Protein AF-A0A519M8T9-F1 (afdb_monomer_lite)

pLDDT: mean 86.2, std 10.42, range [44.56, 97.06]

Sequence (280 aa):
MGFVLLLLLVIFGPPLLLVILSVRFGQLSQLAGLTGPARTRRFIWLAVLASGMTGSLYLLLCVLSAEIPGAHAAAKSNFPWLHAHPLMPVVLVSLAITLLLLCTPTRRPAGLSFGVGALLVLGGLGTHWFFTDHQEDVKREAFYQLRQVDIAYRDTGAQRAARDSFERQAARCYHKDLLDKEPTFPGGDRALDAQVQALMRPSAPRPPVDTYVLVQGIIEPTGRVAFPHVVEGLGPGFDEEAVRIVRHLPLFEPGILRATAEGEQRPVAVHEQIYVSFYQ

Secondary structure (DSSP, 8-state):
-HHHHHHHHHHHHHHHHHHHHHHHHHHHT--TT--THHHHHHHHHHHHHHHHHHHHHHHHHHHHHS----TTS----S-HHHHH-THHHHHHHHHHHHHHHHHSTTTHHHHHHHHHHHHHHHHHHHHHHHHHHHHHHHHHHHHHHHHHHHHHHHHTTTTHHHHHHHHHHHTTSBPGGGEEE--B-TT-HHHHHHHHHHH--TTS---SS-EEEEEEEEE-TTS-EEEEEEEE---TTHHHHHHHHHHTPPPPBPEEEPPPTT----EE-EEEEEEEEE--

Radius of gyration: 30.94 Å; chains: 1; bounding box: 75×46×79 Å

Structure (mmCIF, N/CA/C/O backbone):
data_AF-A0A519M8T9-F1
#
_entry.id   AF-A0A519M8T9-F1
#
loop_
_atom_site.group_PDB
_atom_site.id
_atom_site.type_symbol
_atom_site.label_atom_id
_atom_site.label_alt_id
_atom_site.label_comp_id
_atom_site.label_asym_id
_atom_site.label_entity_id
_atom_site.label_seq_id
_atom_site.pdbx_PDB_ins_code
_atom_site.Cartn_x
_atom_site.Cartn_y
_atom_site.Cartn_z
_atom_site.occupancy
_atom_site.B_iso_or_equiv
_atom_site.auth_seq_id
_atom_site.auth_comp_id
_atom_site.auth_asym_id
_atom_site.auth_atom_id
_atom_site.pdbx_PDB_model_num
ATOM 1 N N . MET A 1 1 ? 11.900 25.266 24.946 1.00 66.56 1 MET A N 1
ATOM 2 C CA . MET A 1 1 ? 10.986 25.325 26.112 1.00 66.56 1 MET A CA 1
ATOM 3 C C . MET A 1 1 ? 9.639 24.659 25.820 1.00 66.56 1 MET A C 1
ATOM 5 O O . MET A 1 1 ? 9.336 23.684 26.490 1.00 66.56 1 MET A O 1
ATOM 9 N N . GLY A 1 2 ? 8.878 25.076 24.795 1.00 83.25 2 GLY A N 1
ATOM 10 C CA . GLY A 1 2 ? 7.553 24.489 24.497 1.00 83.25 2 GLY A CA 1
ATOM 11 C C . GLY A 1 2 ? 7.540 22.980 24.199 1.00 83.25 2 GLY A C 1
ATOM 12 O O . GLY A 1 2 ? 6.701 22.263 24.729 1.00 83.25 2 GLY A O 1
ATOM 13 N N . PHE A 1 3 ? 8.513 22.478 23.431 1.00 80.62 3 PHE A N 1
ATOM 14 C CA . PHE A 1 3 ? 8.604 21.051 23.084 1.00 80.62 3 PHE A CA 1
ATOM 15 C C . PHE A 1 3 ? 8.809 20.137 24.305 1.00 80.62 3 PHE A C 1
ATOM 17 O O . PHE A 1 3 ? 8.142 19.119 24.442 1.00 80.62 3 PHE A O 1
ATOM 24 N N . VAL A 1 4 ? 9.684 20.534 25.235 1.00 83.94 4 VAL A N 1
ATOM 25 C CA . VAL A 1 4 ? 9.960 19.767 26.462 1.00 83.94 4 VAL A CA 1
ATOM 26 C C . VAL A 1 4 ? 8.740 19.755 27.382 1.00 83.94 4 VAL A C 1
ATOM 28 O O . VAL A 1 4 ? 8.410 18.719 27.948 1.00 83.94 4 VAL A O 1
ATOM 31 N N . LEU A 1 5 ? 8.032 20.884 27.494 1.00 84.25 5 LEU A N 1
ATOM 32 C CA . LEU A 1 5 ? 6.801 20.970 28.279 1.00 84.25 5 LEU A CA 1
ATOM 33 C C . LEU A 1 5 ? 5.700 20.064 27.703 1.00 84.25 5 LEU A C 1
ATOM 35 O O . LEU A 1 5 ? 5.014 19.381 28.457 1.00 84.25 5 LEU A O 1
ATOM 39 N N . LEU A 1 6 ? 5.5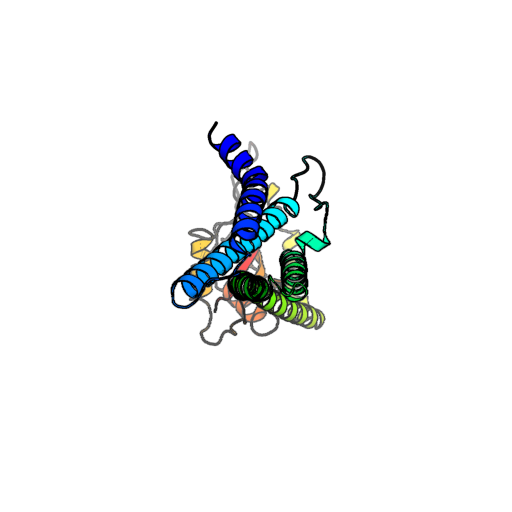60 20.027 26.375 1.00 82.81 6 LEU A N 1
ATOM 40 C CA . LEU A 1 6 ? 4.597 19.167 25.687 1.00 82.81 6 LEU A CA 1
ATOM 41 C C . LEU A 1 6 ? 4.943 17.685 25.868 1.00 82.81 6 LEU A C 1
ATOM 43 O O . LEU A 1 6 ? 4.062 16.885 26.163 1.00 82.81 6 LEU A O 1
ATOM 47 N N . LEU A 1 7 ? 6.225 17.327 25.784 1.00 82.88 7 LEU A N 1
ATOM 48 C CA . LEU A 1 7 ? 6.692 15.962 26.021 1.00 82.88 7 LEU A CA 1
ATOM 49 C C . LEU A 1 7 ? 6.444 15.518 27.473 1.00 82.88 7 LEU A C 1
ATOM 51 O O . LEU A 1 7 ? 5.927 14.429 27.709 1.00 82.88 7 LEU A O 1
ATOM 55 N N . LEU A 1 8 ? 6.725 16.387 28.450 1.00 85.06 8 LEU A N 1
ATOM 56 C CA . LEU A 1 8 ? 6.399 16.132 29.855 1.00 85.06 8 LEU A CA 1
ATOM 57 C C . LEU A 1 8 ? 4.887 15.993 30.074 1.00 85.06 8 LEU A C 1
ATOM 59 O O . LEU A 1 8 ? 4.464 15.113 30.819 1.00 85.06 8 LEU A O 1
ATOM 63 N N . LEU A 1 9 ? 4.068 16.812 29.412 1.00 86.38 9 LEU A N 1
ATOM 64 C CA . LEU A 1 9 ? 2.611 16.721 29.496 1.00 86.38 9 LEU A CA 1
ATOM 65 C C . LEU A 1 9 ? 2.087 15.397 28.920 1.00 86.38 9 LEU A C 1
ATOM 67 O O . LEU A 1 9 ? 1.196 14.795 29.508 1.00 86.38 9 LEU A O 1
ATOM 71 N N . VAL A 1 10 ? 2.646 14.921 27.808 1.00 83.94 10 VAL A N 1
ATOM 72 C CA . VAL A 1 10 ? 2.255 13.642 27.191 1.00 83.94 10 VAL A CA 1
ATOM 73 C C . VAL A 1 10 ? 2.642 12.453 28.074 1.00 83.94 10 VAL A C 1
ATOM 75 O O . VAL A 1 10 ? 1.864 11.513 28.201 1.00 83.94 10 VAL A O 1
ATOM 78 N N . ILE A 1 11 ? 3.805 12.506 28.729 1.00 84.56 11 ILE A N 1
ATOM 79 C CA . ILE A 1 11 ? 4.303 11.408 29.570 1.00 84.56 11 ILE A CA 1
ATOM 80 C C . ILE A 1 11 ? 3.621 11.394 30.947 1.00 84.56 11 ILE A C 1
ATOM 82 O O . ILE A 1 11 ? 3.154 10.352 31.404 1.00 84.56 11 ILE A O 1
ATOM 86 N N . PHE A 1 12 ? 3.546 12.544 31.621 1.00 88.94 12 PHE A N 1
ATOM 87 C CA . PHE A 1 12 ? 3.069 12.643 33.007 1.00 88.94 12 PHE A CA 1
ATOM 88 C C . PHE A 1 12 ? 1.604 13.076 33.133 1.00 88.94 12 PHE A C 1
ATOM 90 O O . PHE A 1 12 ? 1.004 12.905 34.195 1.00 88.94 12 PHE A O 1
ATOM 97 N N . GLY A 1 13 ? 0.997 13.597 32.067 1.00 89.25 13 GLY A N 1
ATOM 98 C CA . GLY A 1 13 ? -0.410 14.000 32.051 1.00 89.25 13 GLY A CA 1
ATOM 99 C C . GLY A 1 13 ? -1.376 12.830 32.255 1.00 89.25 13 GLY A C 1
ATOM 100 O O . GLY A 1 13 ? -2.160 12.882 33.205 1.00 89.25 13 GLY A O 1
ATOM 101 N N . PRO A 1 14 ? -1.320 11.756 31.443 1.00 90.69 14 PRO A N 1
ATOM 102 C CA . PRO A 1 14 ? -2.213 10.605 31.584 1.00 90.69 14 PRO A CA 1
ATOM 103 C C . PRO A 1 14 ? -2.219 9.941 32.977 1.00 90.69 14 PRO A C 1
ATOM 105 O O . PRO A 1 14 ? -3.310 9.689 33.500 1.00 90.69 14 PRO A O 1
ATOM 108 N N . PRO A 1 15 ? -1.073 9.672 33.642 1.00 88.69 15 PRO A N 1
ATOM 109 C CA . PRO A 1 15 ? -1.096 9.084 34.981 1.00 88.69 15 PRO A CA 1
ATOM 110 C C . PRO A 1 15 ? -1.648 10.058 36.032 1.00 88.69 15 PRO A C 1
ATOM 112 O O . PRO A 1 15 ? -2.420 9.647 36.899 1.00 88.69 15 PRO A O 1
ATOM 115 N N . LEU A 1 16 ? -1.331 11.354 35.941 1.00 90.75 16 LEU A N 1
ATOM 116 C CA . LEU A 1 16 ? -1.857 12.364 36.864 1.00 90.75 16 LEU A CA 1
ATOM 117 C C . LEU A 1 16 ? -3.378 12.525 36.715 1.00 90.75 16 LEU A C 1
ATOM 119 O O . LEU A 1 16 ? -4.105 12.577 37.710 1.00 90.75 16 LEU A O 1
ATOM 123 N N . LEU A 1 17 ? -3.874 12.529 35.478 1.00 89.88 17 LEU A N 1
ATOM 124 C CA . LEU A 1 17 ? -5.300 12.606 35.175 1.00 89.88 17 LEU A CA 1
ATOM 125 C C . LEU A 1 17 ? -6.050 11.359 35.669 1.00 89.88 17 LEU A C 1
ATOM 127 O O . LEU A 1 17 ? -7.112 11.498 36.275 1.00 89.88 17 LEU A O 1
ATOM 131 N N . LEU A 1 18 ? -5.475 10.159 35.525 1.00 89.62 18 LEU A N 1
ATOM 132 C CA . LEU A 1 18 ? -6.026 8.925 36.104 1.00 89.62 18 LEU A CA 1
ATOM 133 C C . LEU A 1 18 ? -6.186 9.010 37.624 1.00 89.62 18 LEU A C 1
ATOM 135 O O . LEU A 1 18 ? -7.239 8.646 38.154 1.00 89.62 18 LEU A O 1
ATOM 139 N N . VAL A 1 19 ? -5.172 9.516 38.332 1.00 90.31 19 VAL A N 1
ATOM 140 C CA . VAL A 1 19 ? -5.235 9.680 39.791 1.00 90.31 19 VAL A CA 1
ATOM 141 C C . VAL A 1 19 ? -6.351 10.656 40.164 1.00 90.31 19 VAL A C 1
ATOM 143 O O . VAL A 1 19 ? -7.210 10.315 40.977 1.00 90.31 19 VAL A O 1
ATOM 146 N N . ILE A 1 20 ? -6.417 11.825 39.520 1.00 91.44 20 ILE A N 1
ATOM 147 C CA . ILE A 1 20 ? -7.453 12.832 39.799 1.00 91.44 20 ILE A CA 1
ATOM 148 C C . ILE A 1 20 ? -8.857 12.269 39.543 1.00 91.44 20 ILE A C 1
ATOM 150 O O . ILE A 1 20 ? -9.744 12.400 40.394 1.00 91.44 20 ILE A O 1
ATOM 154 N N . LEU A 1 21 ? -9.068 11.624 38.393 1.00 90.44 21 LEU A N 1
ATOM 155 C CA . LEU A 1 21 ? -10.366 11.059 38.034 1.00 90.44 21 LEU A CA 1
ATOM 156 C C . LEU A 1 21 ? -10.767 9.908 38.960 1.00 90.44 21 LEU A C 1
ATOM 158 O O . LEU A 1 21 ? -11.926 9.851 39.367 1.00 90.44 21 LEU A O 1
ATOM 162 N N . SER A 1 22 ? -9.831 9.039 39.352 1.00 87.94 22 SER A N 1
ATOM 163 C CA . SER A 1 22 ? -10.117 7.918 40.257 1.00 87.94 22 SER A CA 1
ATOM 164 C C . SER A 1 22 ? -10.565 8.388 41.645 1.00 87.94 22 SER A C 1
ATOM 166 O O . SER A 1 22 ? -11.550 7.873 42.181 1.00 87.94 22 SER A O 1
ATOM 168 N N . VAL A 1 23 ? -9.926 9.427 42.197 1.00 90.44 23 VAL A N 1
ATOM 169 C CA . VAL A 1 23 ? -10.322 10.036 43.477 1.00 90.44 23 VAL A CA 1
ATOM 170 C C . VAL A 1 23 ? -11.722 10.642 43.370 1.00 90.44 23 VAL A C 1
ATOM 172 O O . VAL A 1 23 ? -12.581 10.378 44.216 1.00 90.44 23 VAL A O 1
ATOM 175 N N . ARG A 1 24 ? -11.987 11.413 42.306 1.00 90.06 24 ARG A N 1
ATOM 176 C CA . ARG A 1 24 ? -13.302 12.031 42.068 1.00 90.06 24 ARG A CA 1
ATOM 177 C C . ARG A 1 24 ? -14.401 10.990 41.871 1.00 90.06 24 ARG A C 1
ATOM 179 O O . ARG A 1 24 ? -15.478 11.123 42.453 1.00 90.06 24 ARG A O 1
ATOM 186 N N . PHE A 1 25 ? -14.126 9.938 41.107 1.00 90.38 25 PHE A N 1
ATOM 187 C CA . PHE A 1 25 ? -15.048 8.827 40.898 1.00 90.38 25 PHE A CA 1
ATOM 188 C C . PHE A 1 25 ? -15.346 8.106 42.216 1.00 90.38 25 PHE A C 1
ATOM 190 O O . PHE A 1 25 ? -16.510 7.885 42.545 1.00 90.38 25 PHE A O 1
ATOM 197 N N . GLY A 1 26 ? -14.320 7.817 43.023 1.00 86.75 26 GLY A N 1
ATOM 198 C CA . GLY A 1 26 ? -14.471 7.193 44.337 1.00 86.75 26 GLY A CA 1
ATOM 199 C C . GLY A 1 26 ? -15.382 7.994 45.270 1.00 86.75 26 GLY A C 1
ATOM 200 O O . GLY A 1 26 ? -16.326 7.430 45.829 1.00 86.75 26 GLY A O 1
ATOM 201 N N . GLN A 1 27 ? -15.167 9.309 45.368 1.00 87.69 27 GLN A N 1
ATOM 202 C CA . GLN A 1 27 ? -16.004 10.218 46.165 1.00 87.69 27 GLN A CA 1
ATOM 203 C C . GLN A 1 27 ? -17.463 10.237 45.685 1.00 87.69 27 GLN A C 1
ATOM 205 O O . GLN A 1 27 ? -18.397 10.207 46.488 1.00 87.69 27 GLN A O 1
ATOM 210 N N . LEU A 1 28 ? -17.678 10.255 44.367 1.00 84.56 28 LEU A N 1
ATOM 211 C CA . LEU A 1 28 ? -19.016 10.349 43.784 1.00 84.56 28 LEU A CA 1
ATOM 212 C C . LEU A 1 28 ? -19.753 9.005 43.708 1.00 84.56 28 LEU A C 1
ATOM 214 O O . LEU A 1 28 ? -20.984 9.019 43.634 1.00 84.56 28 LEU A O 1
ATOM 218 N N . SER A 1 29 ? -19.040 7.877 43.785 1.00 84.81 29 SER A N 1
ATOM 219 C CA . SER A 1 29 ? -19.580 6.516 43.628 1.00 84.81 29 SER A CA 1
ATOM 220 C C . SER A 1 29 ? -20.551 6.087 44.732 1.00 84.81 29 SER A C 1
ATOM 222 O O . SER A 1 29 ? -21.374 5.195 44.517 1.00 84.81 29 SER A O 1
ATOM 224 N N . GLN A 1 30 ? -20.494 6.725 45.905 1.00 82.69 30 GLN A N 1
ATOM 225 C CA . GLN A 1 30 ? -21.439 6.475 46.990 1.00 82.69 30 GLN A CA 1
ATOM 226 C C . GLN A 1 30 ? -22.776 7.157 46.680 1.00 82.69 30 GLN A C 1
ATOM 228 O O . GLN A 1 30 ? -22.929 8.367 46.837 1.00 82.69 30 GLN A O 1
ATOM 233 N N . LEU A 1 31 ? -23.743 6.370 46.209 1.00 69.19 31 LEU A N 1
ATOM 234 C CA . LEU A 1 31 ? -25.063 6.845 45.774 1.00 69.19 31 LEU A CA 1
ATOM 235 C C . LEU A 1 31 ? -26.157 6.680 46.844 1.00 69.19 31 LEU A C 1
ATOM 237 O O . LEU A 1 31 ? -27.344 6.789 46.534 1.00 69.19 31 LEU A O 1
ATOM 241 N N . ALA A 1 32 ? -25.776 6.409 48.095 1.00 69.62 32 ALA A N 1
ATOM 242 C CA . ALA A 1 32 ? -26.719 6.232 49.193 1.00 69.62 32 ALA A CA 1
ATOM 243 C C . ALA A 1 32 ? -27.555 7.508 49.412 1.00 69.62 32 ALA A C 1
ATOM 245 O O . ALA A 1 32 ? -27.014 8.608 49.497 1.00 69.62 32 ALA A O 1
ATOM 246 N N . GLY A 1 33 ? -28.879 7.355 49.483 1.00 71.38 33 GLY A N 1
ATOM 247 C CA . GLY A 1 33 ? -29.804 8.434 49.855 1.00 71.38 33 GLY A CA 1
ATOM 248 C C . GLY A 1 33 ? -30.251 9.383 48.735 1.00 71.38 33 GLY A C 1
ATOM 249 O O . GLY A 1 33 ? -31.058 10.267 49.001 1.00 71.38 33 GLY A O 1
ATOM 250 N N . LEU A 1 34 ? -29.794 9.217 47.488 1.00 75.81 34 LEU A N 1
ATOM 251 C CA . LEU A 1 34 ? -30.242 10.056 46.366 1.00 75.81 34 LEU A CA 1
ATOM 252 C C . LEU A 1 34 ? -31.446 9.451 45.632 1.00 75.81 34 LEU A C 1
ATOM 254 O O . LEU A 1 34 ? -31.390 8.312 45.164 1.00 75.81 34 LEU A O 1
ATOM 258 N N . THR A 1 35 ? -32.502 10.241 45.440 1.00 80.38 35 THR A N 1
ATOM 259 C CA . THR A 1 35 ? -33.700 9.872 44.667 1.00 80.38 35 THR A CA 1
ATOM 260 C C . THR A 1 35 ? -33.981 10.884 43.546 1.00 80.38 35 THR A C 1
ATOM 262 O O . THR A 1 35 ? -33.463 12.002 43.536 1.00 80.38 35 THR A O 1
ATOM 265 N N . GLY A 1 36 ? -34.756 10.466 42.540 1.00 85.31 36 GLY A N 1
ATOM 266 C CA . GLY A 1 36 ? -35.213 11.339 41.454 1.00 85.31 36 GLY A CA 1
ATOM 267 C C . GLY A 1 36 ? -34.097 11.904 40.547 1.00 85.31 36 GLY A C 1
ATOM 268 O O . GLY A 1 36 ? -33.107 11.213 40.278 1.00 85.31 36 GLY A O 1
ATOM 269 N N . PRO A 1 37 ? -34.232 13.149 40.045 1.00 84.38 37 PRO A N 1
ATOM 270 C CA . PRO A 1 37 ? -33.351 13.722 39.017 1.00 84.38 37 PRO A CA 1
ATOM 271 C C . PRO A 1 37 ? -31.916 13.995 39.498 1.00 84.38 37 PRO A C 1
ATOM 273 O O . PRO A 1 37 ? -30.985 14.062 38.696 1.00 84.38 37 PRO A O 1
ATOM 276 N N . ALA A 1 38 ? -31.695 14.123 40.809 1.00 83.31 38 ALA A N 1
ATOM 277 C CA . ALA A 1 38 ? -30.350 14.264 41.368 1.00 83.31 38 ALA A CA 1
ATOM 278 C C . ALA A 1 38 ? -29.523 12.980 41.185 1.00 83.31 38 ALA A C 1
ATOM 280 O O . ALA A 1 38 ? -28.318 13.033 40.929 1.00 83.31 38 ALA A O 1
ATOM 281 N N . ARG A 1 39 ? -30.183 11.817 41.257 1.00 83.62 39 ARG A N 1
ATOM 282 C CA . ARG A 1 39 ? -29.546 10.512 41.066 1.00 83.62 39 ARG A CA 1
ATOM 283 C C . ARG A 1 39 ? -29.108 10.321 39.613 1.00 83.62 39 ARG A C 1
ATOM 285 O O . ARG A 1 39 ? -27.974 9.914 39.379 1.00 83.62 39 ARG A O 1
ATOM 292 N N . THR A 1 40 ? -29.958 10.662 38.642 1.00 83.69 40 THR A N 1
ATOM 293 C CA . THR A 1 40 ? -29.647 10.527 37.205 1.00 83.69 40 THR A CA 1
ATOM 294 C C . THR A 1 40 ? -28.517 11.452 36.762 1.00 83.69 40 THR A C 1
ATOM 296 O O . THR A 1 40 ? -27.601 11.002 36.080 1.00 83.69 40 THR A O 1
ATOM 299 N N . ARG A 1 41 ? -28.495 12.710 37.224 1.00 87.25 41 ARG A N 1
ATOM 300 C CA . ARG A 1 41 ? -27.357 13.617 36.977 1.00 87.25 41 ARG A CA 1
ATOM 301 C C . ARG A 1 41 ? -26.045 13.030 37.491 1.00 87.25 41 ARG A C 1
ATOM 303 O O . ARG A 1 41 ? -25.028 13.109 36.810 1.00 87.25 41 ARG A O 1
ATOM 310 N N . ARG A 1 42 ? -26.065 12.406 38.672 1.00 86.69 42 ARG A N 1
ATOM 311 C CA . ARG A 1 42 ? -24.870 11.787 39.258 1.00 86.69 42 ARG A CA 1
ATOM 312 C C . ARG A 1 42 ? -24.421 10.539 38.495 1.00 86.69 42 ARG A C 1
ATOM 314 O O . ARG A 1 42 ? -23.223 10.347 38.335 1.00 86.69 42 ARG A O 1
ATOM 321 N N . PHE A 1 43 ? -25.353 9.746 37.967 1.00 87.12 43 PHE A N 1
ATOM 322 C CA . PHE A 1 43 ? -25.048 8.636 37.055 1.00 87.12 43 PHE A CA 1
ATOM 323 C C . PHE A 1 43 ? -24.332 9.102 35.785 1.00 87.12 43 PHE A C 1
ATOM 325 O O . PHE A 1 43 ? -23.300 8.542 35.425 1.00 87.12 43 PHE A O 1
ATOM 332 N N . ILE A 1 44 ? -24.845 10.156 35.146 1.00 87.56 44 ILE A N 1
ATOM 333 C CA . ILE A 1 44 ? -24.237 10.732 33.939 1.00 87.56 44 ILE A CA 1
ATOM 334 C C . ILE A 1 44 ? -22.808 11.197 34.243 1.00 87.56 44 ILE A C 1
ATOM 336 O O . ILE A 1 44 ? -21.878 10.846 33.523 1.00 87.56 44 ILE A O 1
ATOM 340 N N . TRP A 1 45 ? -22.606 11.903 35.358 1.00 90.44 45 TRP A N 1
ATOM 341 C CA . TRP A 1 45 ? -21.271 12.326 35.782 1.00 90.44 45 TRP A CA 1
ATOM 342 C C . TRP A 1 45 ? -20.318 11.158 36.050 1.00 90.44 45 TRP A C 1
ATOM 344 O O . TRP A 1 45 ? -19.153 11.229 35.665 1.00 90.44 45 TRP A O 1
ATOM 354 N N . LEU A 1 46 ? -20.791 10.070 36.666 1.00 90.12 46 LEU A N 1
ATOM 355 C CA . LEU A 1 46 ? -19.970 8.873 36.874 1.00 90.12 46 LEU A CA 1
ATOM 356 C C . LEU A 1 46 ? -19.579 8.209 35.550 1.00 90.12 46 LEU A C 1
ATOM 358 O O . LEU A 1 46 ? -18.435 7.783 35.419 1.00 90.12 46 LEU A O 1
ATOM 362 N N . ALA A 1 47 ? -20.481 8.160 34.567 1.00 90.50 47 ALA A N 1
ATOM 363 C CA . ALA A 1 47 ? -20.171 7.635 33.237 1.00 90.50 47 ALA A CA 1
ATOM 364 C C . ALA A 1 47 ? -19.135 8.504 32.500 1.00 90.50 47 ALA A C 1
ATOM 366 O O . ALA A 1 47 ? -18.208 7.970 31.892 1.00 90.50 47 ALA A O 1
ATOM 367 N N . VAL A 1 48 ? -19.229 9.836 32.607 1.00 91.50 48 VAL A N 1
ATOM 368 C CA . VAL A 1 48 ? -18.236 10.770 32.040 1.00 91.50 48 VAL A CA 1
ATOM 369 C C . VAL A 1 48 ? -16.866 10.584 32.695 1.00 91.50 48 VAL A C 1
ATOM 371 O O . VAL A 1 48 ? -15.861 10.470 31.996 1.00 91.50 48 VAL A O 1
ATOM 374 N N . LEU A 1 49 ? -16.813 10.495 34.028 1.00 91.56 49 LEU A N 1
ATOM 375 C CA . LEU A 1 49 ? -15.563 10.255 34.755 1.00 91.56 49 LEU A CA 1
ATOM 376 C C . LEU A 1 49 ? -14.944 8.903 34.384 1.00 91.56 49 LEU A C 1
ATOM 378 O O . LEU A 1 49 ? -13.744 8.838 34.133 1.00 91.56 49 LEU A O 1
ATOM 382 N N . ALA A 1 50 ? -15.756 7.846 34.300 1.00 91.12 50 ALA A N 1
ATOM 383 C CA . ALA A 1 50 ? -15.300 6.525 33.880 1.00 91.12 50 ALA A CA 1
ATOM 384 C C . ALA A 1 50 ? -14.760 6.531 32.443 1.00 91.12 50 ALA A C 1
ATOM 386 O O . ALA A 1 50 ? -13.692 5.980 32.200 1.00 91.12 50 ALA A O 1
ATOM 387 N N . SER A 1 51 ? -15.430 7.230 31.521 1.00 90.00 51 SER A N 1
ATOM 388 C CA . SER A 1 51 ? -14.942 7.424 30.147 1.00 90.00 51 SER A CA 1
ATOM 389 C C . SER A 1 51 ? -13.571 8.113 30.145 1.00 90.00 51 SER A C 1
ATOM 391 O O . SER A 1 51 ? -12.634 7.649 29.499 1.00 90.00 51 SER A O 1
ATOM 393 N N . GLY A 1 52 ? -13.409 9.181 30.935 1.00 91.06 52 GLY A N 1
ATOM 394 C CA . GLY A 1 52 ? -12.121 9.859 31.096 1.00 91.06 52 GLY A CA 1
ATOM 395 C C . GLY A 1 52 ? -11.028 8.941 31.653 1.00 91.06 52 GLY A C 1
ATOM 396 O O . GLY A 1 52 ? -9.894 8.984 31.183 1.00 91.06 52 GLY A O 1
ATOM 397 N N . MET A 1 53 ? -11.364 8.066 32.608 1.00 92.31 53 MET A N 1
ATOM 398 C CA . MET A 1 53 ? -10.425 7.078 33.150 1.00 92.31 53 MET A CA 1
ATOM 399 C C . MET A 1 53 ? -10.012 6.052 32.089 1.00 92.31 53 MET A C 1
ATOM 401 O O . MET A 1 53 ? -8.819 5.826 31.903 1.00 92.31 53 MET A O 1
ATOM 405 N N . THR A 1 54 ? -10.966 5.465 31.362 1.00 91.31 54 THR A N 1
ATOM 406 C CA . THR A 1 54 ? -10.684 4.491 30.296 1.00 91.31 54 THR A CA 1
ATOM 407 C C . THR A 1 54 ? -9.841 5.110 29.179 1.00 91.31 54 THR A C 1
ATOM 409 O O . THR A 1 54 ? -8.864 4.502 28.744 1.00 91.31 54 THR A O 1
ATOM 412 N N . GLY A 1 55 ? -10.149 6.343 28.762 1.00 89.88 55 GLY A N 1
ATOM 413 C CA . GLY A 1 55 ? -9.369 7.068 27.754 1.00 89.88 55 GLY A CA 1
ATOM 414 C C . GLY A 1 55 ? -7.952 7.408 28.222 1.00 89.88 55 GLY A C 1
ATOM 415 O O . GLY A 1 55 ? -6.990 7.207 27.486 1.00 89.88 55 GLY A O 1
ATOM 416 N N . SER A 1 56 ? -7.795 7.857 29.469 1.00 90.25 56 SER A N 1
ATOM 417 C CA . SER A 1 56 ? -6.477 8.172 30.034 1.00 90.25 56 SER A CA 1
ATOM 418 C C . SER A 1 56 ? -5.609 6.925 30.230 1.00 90.25 56 SER A C 1
ATOM 420 O O . SER A 1 56 ? -4.397 6.984 30.031 1.00 90.25 56 SER A O 1
ATOM 422 N N . LEU A 1 57 ? -6.217 5.783 30.573 1.00 91.19 57 LEU A N 1
ATOM 423 C CA . LEU A 1 57 ? -5.532 4.490 30.625 1.00 91.19 57 LEU A CA 1
ATOM 424 C C . LEU A 1 57 ? -5.057 4.051 29.237 1.00 91.19 57 LEU A C 1
ATOM 426 O O . LEU A 1 57 ? -3.917 3.617 29.102 1.00 91.19 57 LEU A O 1
ATOM 430 N N . TYR A 1 58 ? -5.899 4.196 28.212 1.00 88.62 58 TYR A N 1
ATOM 431 C CA . TYR A 1 58 ? -5.513 3.909 26.831 1.00 88.62 58 TYR A CA 1
ATOM 432 C C . TYR A 1 58 ? -4.324 4.771 26.386 1.00 88.62 58 TYR A C 1
ATOM 434 O O . TYR A 1 58 ? -3.326 4.232 25.920 1.00 88.62 58 TYR A O 1
ATOM 442 N N . LEU A 1 59 ? -4.377 6.089 26.615 1.00 86.94 59 LEU A N 1
ATOM 443 C CA . LEU A 1 59 ? -3.275 6.996 26.270 1.00 86.94 59 LEU A CA 1
ATOM 444 C C . LEU A 1 59 ? -1.977 6.646 27.002 1.00 86.94 59 LEU A C 1
ATOM 446 O O . LEU A 1 59 ? -0.916 6.632 26.385 1.00 86.94 59 LEU A O 1
ATOM 450 N N . LEU A 1 60 ? -2.055 6.324 28.297 1.00 87.50 60 LEU A N 1
ATOM 451 C CA . LEU A 1 60 ? -0.895 5.870 29.061 1.00 87.50 60 LEU A CA 1
ATOM 452 C C . LEU A 1 60 ? -0.275 4.614 28.434 1.00 87.50 60 LEU A C 1
ATOM 454 O O . LEU A 1 60 ? 0.942 4.537 28.293 1.00 87.50 60 LEU A O 1
ATOM 458 N N . LEU A 1 61 ? -1.099 3.643 28.039 1.00 85.81 61 LEU A N 1
ATOM 459 C CA . LEU A 1 61 ? -0.615 2.410 27.424 1.00 85.81 61 LEU A CA 1
ATOM 460 C C . LEU A 1 61 ? -0.021 2.645 26.035 1.00 85.81 61 LEU A C 1
ATOM 462 O O . LEU A 1 61 ? 0.996 2.032 25.736 1.00 85.81 61 LEU A O 1
ATOM 466 N N . CYS A 1 62 ? -0.565 3.569 25.238 1.00 82.12 62 CYS A N 1
ATOM 467 C CA . CYS A 1 62 ? 0.049 3.985 23.974 1.00 82.12 62 CYS A CA 1
ATOM 468 C C . CYS A 1 62 ? 1.434 4.618 24.182 1.00 82.12 62 CYS A C 1
ATOM 470 O O . CYS A 1 62 ? 2.366 4.334 23.433 1.00 82.12 62 CYS A O 1
ATOM 472 N N . VAL A 1 63 ? 1.591 5.458 25.212 1.00 84.12 63 VAL A N 1
ATOM 473 C CA . VAL A 1 63 ? 2.893 6.055 25.559 1.00 84.12 63 VAL A CA 1
ATOM 474 C C . VAL A 1 63 ? 3.881 4.981 26.020 1.00 84.12 63 VAL A C 1
ATOM 476 O O . VAL A 1 63 ? 5.052 5.035 25.660 1.00 84.12 63 VAL A O 1
ATOM 479 N N . LEU A 1 64 ? 3.420 3.985 26.781 1.00 81.19 64 LEU A N 1
ATOM 480 C CA . LEU A 1 64 ? 4.253 2.867 27.234 1.00 81.19 64 LEU A CA 1
ATOM 481 C C . LEU A 1 64 ? 4.591 1.869 26.119 1.00 81.19 64 LEU A C 1
ATOM 483 O O . LEU A 1 64 ? 5.637 1.224 26.184 1.00 81.19 64 LEU A O 1
ATOM 487 N N . SER A 1 65 ? 3.717 1.712 25.123 1.00 77.75 65 SER A N 1
ATOM 488 C CA . SER A 1 65 ? 3.950 0.827 23.981 1.00 77.75 65 SER A CA 1
ATOM 489 C C . SER A 1 65 ? 4.857 1.448 22.927 1.00 77.75 65 SER A C 1
ATOM 491 O O . SER A 1 65 ? 5.410 0.700 22.121 1.00 77.75 65 SER A O 1
ATOM 493 N N . ALA A 1 66 ? 4.993 2.779 22.922 1.00 72.69 66 ALA A N 1
ATOM 494 C CA . ALA A 1 66 ? 5.784 3.512 21.945 1.00 72.69 66 ALA A CA 1
ATOM 495 C C . ALA A 1 66 ? 7.233 3.008 21.896 1.00 72.69 66 ALA A C 1
ATOM 497 O O . ALA A 1 66 ? 7.873 2.749 22.919 1.00 72.69 66 ALA A O 1
ATOM 498 N N . GLU A 1 67 ? 7.749 2.870 20.679 1.00 68.94 67 GLU A N 1
ATOM 499 C CA . GLU A 1 67 ? 9.131 2.480 20.446 1.00 68.94 67 GLU A CA 1
ATOM 500 C C . GLU A 1 67 ? 10.082 3.569 20.956 1.00 68.94 67 GLU A C 1
ATOM 502 O O . GLU A 1 67 ? 9.940 4.747 20.625 1.00 68.94 67 GLU A O 1
ATOM 507 N N . ILE A 1 68 ? 11.070 3.183 21.767 1.00 60.09 68 ILE A N 1
ATOM 508 C CA . ILE A 1 68 ? 12.152 4.086 22.163 1.00 60.09 68 ILE A CA 1
ATOM 509 C C . ILE A 1 68 ? 13.165 4.078 21.010 1.00 60.09 68 ILE A C 1
ATOM 511 O O . ILE A 1 68 ? 13.762 3.025 20.762 1.00 60.09 68 ILE A O 1
ATOM 515 N N . PRO A 1 69 ? 13.381 5.198 20.295 1.00 52.31 69 PRO A N 1
ATOM 516 C CA . PRO A 1 69 ? 14.348 5.240 19.207 1.00 52.31 69 PRO A CA 1
ATOM 517 C C . PRO A 1 69 ? 15.757 5.012 19.766 1.00 52.31 69 PRO A C 1
ATOM 519 O O . PRO A 1 69 ? 16.331 5.867 20.442 1.00 52.31 69 PRO A O 1
ATOM 522 N N . GLY A 1 70 ? 16.310 3.825 19.518 1.00 51.75 70 GLY A N 1
ATOM 523 C CA . GLY A 1 70 ? 17.687 3.489 19.854 1.00 51.75 70 GLY A CA 1
ATOM 524 C C . GLY A 1 70 ? 18.627 3.981 18.760 1.00 51.75 70 GLY A C 1
ATOM 525 O O . GLY A 1 70 ? 18.469 3.617 17.602 1.00 51.75 70 GLY A O 1
ATOM 526 N N . ALA A 1 71 ? 19.646 4.764 19.115 1.00 47.47 71 ALA A N 1
ATOM 527 C CA . ALA A 1 71 ? 20.610 5.301 18.148 1.00 47.47 71 ALA A CA 1
ATOM 528 C C . ALA A 1 71 ? 21.471 4.229 17.431 1.00 47.47 71 ALA A C 1
ATOM 530 O O . ALA A 1 71 ? 22.157 4.557 16.471 1.00 47.47 71 ALA A O 1
ATOM 531 N N . HIS A 1 72 ? 21.459 2.966 17.885 1.00 44.56 72 HIS A N 1
ATOM 532 C CA . HIS A 1 72 ? 22.363 1.912 17.393 1.00 44.56 72 HIS A CA 1
ATOM 533 C C . HIS A 1 72 ? 21.709 0.522 17.214 1.00 44.56 72 HIS A C 1
ATOM 535 O O . HIS A 1 72 ? 22.420 -0.463 17.033 1.00 44.56 72 HIS A O 1
ATOM 541 N N . ALA A 1 73 ? 20.377 0.398 17.268 1.00 47.62 73 ALA A N 1
ATOM 542 C CA . ALA A 1 73 ? 19.684 -0.872 17.017 1.00 47.62 73 ALA A CA 1
ATOM 543 C C . ALA A 1 73 ? 18.236 -0.636 16.568 1.00 47.62 73 ALA A C 1
ATOM 545 O O . ALA A 1 73 ? 17.630 0.361 16.957 1.00 47.62 73 ALA A O 1
ATOM 546 N N . ALA A 1 74 ? 17.680 -1.574 15.789 1.00 48.78 74 ALA A N 1
ATOM 547 C CA . ALA A 1 74 ? 16.258 -1.589 15.449 1.00 48.78 74 ALA A CA 1
ATOM 548 C C . ALA A 1 74 ? 15.426 -1.473 16.735 1.00 48.78 74 ALA A C 1
ATOM 550 O O . ALA A 1 74 ? 15.619 -2.260 17.670 1.00 48.78 74 ALA A O 1
ATOM 551 N N . ALA A 1 75 ? 14.557 -0.464 16.794 1.00 53.78 75 ALA A N 1
ATOM 552 C CA . ALA A 1 75 ? 13.753 -0.191 17.970 1.00 53.78 75 ALA A CA 1
ATOM 553 C C . ALA A 1 75 ? 12.898 -1.426 18.294 1.00 53.78 75 ALA A C 1
ATOM 555 O O . ALA A 1 75 ? 12.194 -1.962 17.444 1.00 53.78 75 ALA A O 1
ATOM 556 N N . LYS A 1 76 ? 13.021 -1.936 19.520 1.00 56.00 76 LYS A N 1
ATOM 557 C CA . LYS A 1 76 ? 12.188 -3.023 20.037 1.00 56.00 76 LYS A CA 1
ATOM 558 C C . LYS A 1 76 ? 11.387 -2.464 21.197 1.00 56.00 76 LYS A C 1
ATOM 560 O O . LYS A 1 76 ? 11.968 -1.940 22.146 1.00 56.00 76 LYS A O 1
ATOM 565 N N . SER A 1 77 ? 10.063 -2.574 21.126 1.00 60.06 77 SER A N 1
ATOM 566 C CA . SER A 1 77 ? 9.206 -2.270 22.271 1.00 60.06 77 SER A CA 1
ATOM 567 C C . SER A 1 77 ? 9.570 -3.186 23.444 1.00 60.06 77 SER A C 1
ATOM 569 O O . SER A 1 77 ? 9.730 -4.396 23.270 1.00 60.06 77 SER A O 1
ATOM 571 N N . ASN A 1 78 ? 9.655 -2.623 24.652 1.00 68.38 78 ASN A N 1
ATOM 572 C CA . ASN A 1 78 ? 9.852 -3.399 25.882 1.00 68.38 78 ASN A CA 1
ATOM 573 C C . ASN A 1 78 ? 8.675 -4.354 26.161 1.00 68.38 78 ASN A C 1
ATOM 575 O O . ASN A 1 78 ? 8.823 -5.312 26.917 1.00 68.38 78 ASN A O 1
ATOM 579 N N . PHE A 1 79 ? 7.518 -4.118 25.530 1.00 71.00 79 PHE A N 1
ATOM 580 C CA . PHE A 1 79 ? 6.316 -4.937 25.659 1.00 71.00 79 PHE A CA 1
ATOM 581 C C . PHE A 1 79 ? 5.711 -5.233 24.274 1.00 71.00 79 PHE A C 1
ATOM 583 O O . PHE A 1 79 ? 4.730 -4.599 23.879 1.00 71.00 79 PHE A O 1
ATOM 590 N N . PRO A 1 80 ? 6.244 -6.225 23.534 1.00 68.19 80 PRO A N 1
ATOM 591 C CA . PRO A 1 80 ? 5.794 -6.540 22.172 1.00 68.19 80 PRO A CA 1
ATOM 592 C C . PRO A 1 80 ? 4.293 -6.853 22.076 1.00 68.19 80 PRO A C 1
ATOM 594 O O . PRO A 1 80 ? 3.620 -6.452 21.132 1.00 68.19 80 PRO A O 1
ATOM 597 N N . TRP A 1 81 ? 3.747 -7.519 23.097 1.00 69.81 81 TRP A N 1
ATOM 598 C CA . TRP A 1 81 ? 2.324 -7.850 23.188 1.00 69.81 81 TRP A CA 1
ATOM 599 C C . TRP A 1 81 ? 1.432 -6.615 23.404 1.00 69.81 81 TRP A C 1
ATOM 601 O O . TRP A 1 81 ? 0.292 -6.596 22.944 1.00 69.81 81 TRP A O 1
ATOM 611 N N . LEU A 1 82 ? 1.944 -5.577 24.079 1.00 72.81 82 LEU A N 1
ATOM 612 C CA . LEU A 1 82 ? 1.217 -4.332 24.333 1.00 72.81 82 LEU A CA 1
ATOM 613 C C . LEU A 1 82 ? 1.183 -3.449 23.083 1.00 72.81 82 LEU A C 1
ATOM 615 O O . LEU A 1 82 ? 0.177 -2.796 22.824 1.00 72.81 82 LEU A O 1
ATOM 619 N N . HIS A 1 83 ? 2.261 -3.471 22.296 1.00 68.44 83 HIS A N 1
ATOM 620 C CA . HIS A 1 83 ? 2.313 -2.812 20.994 1.00 68.44 83 HIS A CA 1
ATOM 621 C C . HIS A 1 83 ? 1.355 -3.464 19.989 1.00 68.44 83 HIS A C 1
ATOM 623 O O . HIS A 1 83 ? 0.694 -2.762 19.232 1.00 68.44 83 HIS A O 1
ATOM 629 N N . ALA A 1 84 ? 1.260 -4.797 19.984 1.00 71.06 84 ALA A N 1
ATOM 630 C CA . ALA A 1 84 ? 0.365 -5.508 19.074 1.00 71.06 84 ALA A CA 1
ATOM 631 C C . ALA A 1 84 ? -1.118 -5.218 19.367 1.00 71.06 84 ALA A C 1
ATOM 633 O O . ALA A 1 84 ? -1.907 -5.033 18.445 1.00 71.06 84 ALA A O 1
ATOM 634 N N . HIS A 1 85 ? -1.505 -5.163 20.647 1.00 72.88 85 HIS A N 1
ATOM 635 C CA . HIS A 1 85 ? -2.909 -5.022 21.040 1.00 72.88 85 HIS A CA 1
ATOM 636 C C . HIS A 1 85 ? -3.091 -4.068 22.236 1.00 72.88 85 HIS A C 1
ATOM 638 O O . HIS A 1 85 ? -3.429 -4.517 23.336 1.00 72.88 85 HIS A O 1
ATOM 644 N N . PRO A 1 86 ? -2.944 -2.741 22.052 1.00 76.25 86 PRO A N 1
ATOM 645 C CA . PRO A 1 86 ? -3.024 -1.771 23.150 1.00 76.25 86 PRO A CA 1
ATOM 646 C C . PRO A 1 86 ? -4.417 -1.701 23.800 1.00 76.25 86 PRO A C 1
ATOM 648 O O . PRO A 1 86 ? -4.545 -1.344 24.971 1.00 76.25 86 PRO A O 1
ATOM 651 N N . LEU A 1 87 ? -5.473 -2.088 23.073 1.00 82.44 87 LEU A N 1
ATOM 652 C CA . LEU A 1 87 ? -6.849 -2.105 23.578 1.00 82.44 87 LEU A CA 1
ATOM 653 C C . LEU A 1 87 ? -7.131 -3.266 24.543 1.00 82.44 87 LEU A C 1
ATOM 655 O O . LEU A 1 87 ? -7.905 -3.094 25.483 1.00 82.44 87 LEU A O 1
ATOM 659 N N . MET A 1 88 ? -6.497 -4.428 24.364 1.00 83.56 88 MET A N 1
ATOM 660 C CA . MET A 1 88 ? -6.756 -5.623 25.181 1.00 83.56 88 MET A CA 1
ATOM 661 C C . MET A 1 88 ? -6.597 -5.386 26.696 1.00 83.56 88 MET A C 1
ATOM 663 O O . MET A 1 88 ? -7.535 -5.674 27.444 1.00 83.56 88 MET A O 1
ATOM 667 N N . PRO A 1 89 ? -5.483 -4.820 27.196 1.00 85.62 89 PRO A N 1
ATOM 668 C CA . PRO A 1 89 ? -5.348 -4.528 28.623 1.00 85.62 89 PRO A CA 1
ATOM 669 C C . PRO A 1 89 ? -6.341 -3.469 29.116 1.00 85.62 89 PRO A C 1
ATOM 671 O O . PRO A 1 89 ? -6.825 -3.582 30.240 1.00 85.62 89 PRO A O 1
ATOM 674 N N . VAL A 1 90 ? -6.712 -2.482 28.289 1.00 88.56 90 VAL A N 1
ATOM 675 C CA . VAL A 1 90 ? -7.742 -1.487 28.648 1.00 88.56 90 VAL A CA 1
ATOM 676 C C . VAL A 1 90 ? -9.095 -2.161 28.861 1.00 88.56 90 VAL A C 1
ATOM 678 O O . VAL A 1 90 ? -9.780 -1.862 29.843 1.00 88.56 90 VAL A O 1
ATOM 681 N N . VAL A 1 91 ? -9.464 -3.091 27.974 1.00 88.62 91 VAL A N 1
ATOM 682 C CA . VAL A 1 91 ? -10.691 -3.892 28.078 1.00 88.62 91 VAL A CA 1
ATOM 683 C C . VAL A 1 91 ? -10.675 -4.719 29.362 1.00 88.62 91 VAL A C 1
ATOM 685 O O . VAL A 1 91 ? -11.622 -4.644 30.143 1.00 88.62 91 VAL A O 1
ATOM 688 N N . LEU A 1 92 ? -9.590 -5.455 29.625 1.00 91.19 92 LEU A N 1
ATOM 689 C CA . LEU A 1 92 ? -9.474 -6.325 30.800 1.00 91.19 92 LEU A CA 1
ATOM 690 C C . LEU A 1 92 ? -9.524 -5.542 32.118 1.00 91.19 92 LEU A C 1
ATOM 692 O O . LEU A 1 92 ? -10.270 -5.914 33.025 1.00 91.19 92 LEU A O 1
ATOM 696 N N . VAL A 1 93 ? -8.783 -4.435 32.220 1.00 92.00 93 VAL A N 1
ATOM 697 C CA . VAL A 1 93 ? -8.779 -3.576 33.416 1.00 92.00 93 VAL A CA 1
ATOM 698 C C . VAL A 1 93 ? -10.153 -2.940 33.628 1.00 92.00 93 VAL A C 1
ATOM 700 O O . VAL A 1 93 ? -10.673 -2.949 34.745 1.00 92.00 93 VAL A O 1
ATOM 703 N N . SER A 1 94 ? -10.785 -2.437 32.564 1.00 91.69 94 SER A N 1
ATOM 704 C CA . SER A 1 94 ? -12.113 -1.821 32.662 1.00 91.69 94 SER A CA 1
ATOM 705 C C . SER A 1 94 ? -13.196 -2.836 33.045 1.00 91.69 94 SER A C 1
ATOM 707 O O . SER A 1 94 ? -14.078 -2.531 3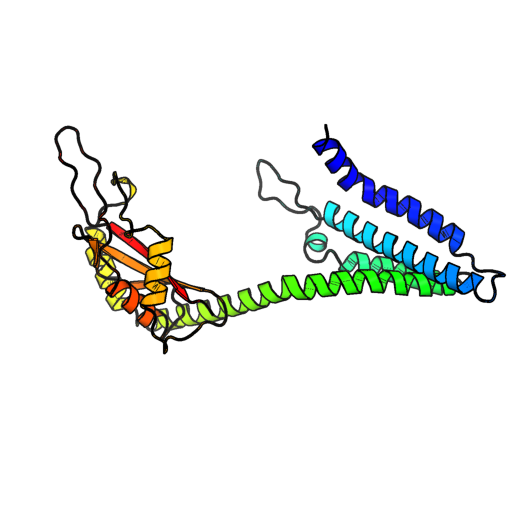3.854 1.00 91.69 94 SER A O 1
ATOM 709 N N . LEU A 1 95 ? -13.108 -4.064 32.526 1.00 93.06 95 LEU A N 1
ATOM 710 C CA . LEU A 1 95 ? -13.994 -5.165 32.897 1.00 93.06 95 LEU A CA 1
ATOM 711 C C . LEU A 1 95 ? -13.802 -5.556 34.368 1.00 93.06 95 LEU A C 1
ATOM 713 O O . LEU A 1 95 ? -14.784 -5.677 35.100 1.00 93.06 95 LEU A O 1
ATOM 717 N N . ALA A 1 96 ? -12.555 -5.686 34.828 1.00 93.56 96 ALA A N 1
ATOM 718 C CA . ALA A 1 96 ? -12.242 -6.018 36.216 1.00 93.56 96 ALA A CA 1
ATOM 719 C C . ALA A 1 96 ? -12.784 -4.966 37.199 1.00 93.56 96 ALA A C 1
ATOM 721 O O . ALA A 1 96 ? -13.406 -5.323 38.201 1.00 93.56 96 ALA A O 1
ATOM 722 N N . ILE A 1 97 ? -12.621 -3.671 36.894 1.00 91.19 97 ILE A N 1
ATOM 723 C CA . ILE A 1 97 ? -13.163 -2.574 37.714 1.00 91.19 97 ILE A CA 1
ATOM 724 C C . ILE A 1 97 ? -14.696 -2.620 37.732 1.00 91.19 97 ILE A C 1
ATOM 726 O O . ILE A 1 97 ? -15.302 -2.521 38.801 1.00 91.19 97 ILE A O 1
ATOM 730 N N . THR A 1 98 ? -15.328 -2.820 36.572 1.00 91.81 98 THR A N 1
ATOM 731 C CA . THR A 1 98 ? -16.788 -2.976 36.462 1.00 91.81 98 THR A CA 1
ATOM 732 C C . THR A 1 98 ? -17.296 -4.110 37.354 1.00 91.81 98 THR A C 1
ATOM 734 O O . THR A 1 98 ? -18.207 -3.902 38.158 1.00 91.81 98 THR A O 1
ATOM 737 N N . LEU A 1 99 ? -16.685 -5.295 37.259 1.00 93.12 99 LEU A N 1
ATOM 738 C CA . LEU A 1 99 ? -17.067 -6.475 38.039 1.00 93.12 99 LEU A CA 1
ATOM 739 C C . LEU A 1 99 ? -16.858 -6.262 39.541 1.00 93.12 99 LEU A C 1
ATOM 741 O O . LEU A 1 99 ? -17.753 -6.554 40.332 1.00 93.12 99 LEU A O 1
ATOM 745 N N . LEU A 1 100 ? -15.727 -5.682 39.945 1.00 91.88 100 LEU A N 1
ATOM 746 C CA . LEU A 1 100 ? -15.438 -5.386 41.349 1.00 91.88 100 LEU A CA 1
ATOM 747 C C . LEU A 1 100 ? -16.464 -4.408 41.952 1.00 91.88 100 LEU A C 1
ATOM 749 O O . LEU A 1 100 ? -16.935 -4.600 43.076 1.00 91.88 100 LEU A O 1
ATOM 753 N N . LEU A 1 101 ? -16.874 -3.386 41.195 1.00 89.38 101 LEU A N 1
ATOM 754 C CA . LEU A 1 101 ? -17.920 -2.451 41.619 1.00 89.38 101 LEU A CA 1
ATOM 755 C C . LEU A 1 101 ? -19.311 -3.102 41.662 1.00 89.38 101 LEU A C 1
ATOM 757 O O . LEU A 1 101 ? -20.099 -2.783 42.550 1.00 89.38 101 LEU A O 1
ATOM 761 N N . LEU A 1 102 ? -19.613 -4.039 40.762 1.00 89.62 102 LEU A N 1
ATOM 762 C CA . LEU A 1 102 ? -20.867 -4.803 40.782 1.00 89.62 102 LEU A CA 1
ATOM 763 C C . LEU A 1 102 ? -20.950 -5.770 41.974 1.00 89.62 102 LEU A C 1
ATOM 765 O O . LEU A 1 102 ? -22.025 -5.942 42.561 1.00 89.62 102 LEU A O 1
ATOM 769 N N . CYS A 1 103 ? -19.820 -6.345 42.386 1.00 91.69 103 CYS A N 1
ATOM 770 C CA . CYS A 1 103 ? -19.737 -7.201 43.569 1.00 91.69 103 CYS A CA 1
ATOM 771 C C . CYS A 1 103 ? -19.936 -6.428 44.885 1.00 91.69 103 CYS A C 1
ATOM 773 O O . CYS A 1 103 ? -20.309 -7.028 45.892 1.00 91.69 103 CYS A O 1
ATOM 775 N N . THR A 1 104 ? -19.758 -5.101 44.896 1.00 86.94 104 THR A N 1
ATOM 776 C CA . THR A 1 104 ? -19.987 -4.273 46.093 1.00 86.94 104 THR A CA 1
ATOM 777 C C . THR A 1 104 ? -21.423 -3.720 46.113 1.00 86.94 104 THR A C 1
ATOM 779 O O . THR A 1 104 ? -21.773 -2.859 45.303 1.00 86.94 104 THR A O 1
ATOM 782 N N . PRO A 1 105 ? -22.302 -4.165 47.038 1.00 83.50 105 PRO A N 1
ATOM 783 C CA . PRO A 1 105 ? -23.740 -3.868 46.981 1.00 83.50 105 PRO A CA 1
ATOM 784 C C . PRO A 1 105 ? -24.053 -2.367 47.030 1.00 83.50 105 PRO A C 1
ATOM 786 O O . PRO A 1 105 ? -24.977 -1.904 46.365 1.00 83.50 105 PRO A O 1
ATOM 789 N N . THR A 1 106 ? -23.241 -1.589 47.746 1.00 83.56 106 THR A N 1
ATOM 790 C CA . THR A 1 106 ? -23.377 -0.130 47.865 1.00 83.56 106 THR A CA 1
ATOM 791 C C . THR A 1 106 ? -22.904 0.640 46.627 1.00 83.56 106 THR A C 1
ATOM 793 O O . THR A 1 106 ? -23.236 1.818 46.493 1.00 83.56 106 THR A O 1
ATOM 796 N N . ARG A 1 107 ? -22.159 0.002 45.709 1.00 84.19 107 ARG A N 1
ATOM 797 C CA . ARG A 1 107 ? -21.578 0.635 44.509 1.00 84.19 107 ARG A CA 1
ATOM 798 C C . ARG A 1 107 ? -21.990 -0.011 43.185 1.00 84.19 107 ARG A C 1
ATOM 800 O O . ARG A 1 107 ? -21.596 0.500 42.142 1.00 84.19 107 ARG A O 1
ATOM 807 N N . ARG A 1 108 ? -22.857 -1.029 43.185 1.00 87.75 108 ARG A N 1
ATOM 808 C CA . ARG A 1 108 ? -23.515 -1.578 41.977 1.00 87.75 108 ARG A CA 1
ATOM 809 C C . ARG A 1 108 ? -23.917 -0.528 40.929 1.00 87.75 108 ARG A C 1
ATOM 811 O O . ARG A 1 108 ? -23.540 -0.684 39.770 1.00 87.75 108 ARG A O 1
ATOM 818 N N . PRO A 1 109 ? -24.631 0.559 41.291 1.00 85.00 109 PRO A N 1
ATOM 819 C CA . PRO A 1 109 ? -24.975 1.601 40.324 1.00 85.00 109 PRO A CA 1
ATOM 820 C C . PRO A 1 109 ? -23.751 2.320 39.724 1.00 85.00 109 PRO A C 1
ATOM 822 O O . PRO A 1 109 ? -23.737 2.636 38.534 1.00 85.00 109 PRO A O 1
ATOM 825 N N . ALA A 1 110 ? -22.699 2.543 40.513 1.00 86.31 110 ALA A N 1
ATOM 826 C CA . ALA A 1 110 ? -21.443 3.087 40.005 1.00 86.31 110 ALA A CA 1
ATOM 827 C C . ALA A 1 110 ? -20.736 2.092 39.067 1.00 86.31 110 ALA A C 1
ATOM 829 O O . ALA A 1 110 ? -20.180 2.517 38.061 1.00 86.31 110 ALA A O 1
ATOM 830 N N . GLY A 1 111 ? -20.827 0.784 39.337 1.00 88.31 111 GLY A N 1
ATOM 831 C CA . GLY A 1 111 ? -20.328 -0.268 38.445 1.00 88.31 111 GLY A CA 1
ATOM 832 C C . GLY A 1 111 ? -20.988 -0.246 37.066 1.00 88.31 111 GLY A C 1
ATOM 833 O O . GLY A 1 111 ? -20.289 -0.243 36.059 1.00 88.31 111 GLY A O 1
ATOM 834 N N . LEU A 1 112 ? -22.319 -0.119 37.003 1.00 90.19 112 LEU A N 1
ATOM 835 C CA . LEU A 1 112 ? -23.035 0.036 35.726 1.00 90.19 112 LEU A CA 1
ATOM 836 C C . LEU A 1 112 ? -22.602 1.300 34.972 1.00 90.19 112 LEU A C 1
ATOM 838 O O . LEU A 1 112 ? -22.379 1.257 33.766 1.00 90.19 112 LEU A O 1
ATOM 842 N N . SER A 1 113 ? -22.435 2.413 35.691 1.00 90.75 113 SER A N 1
ATOM 843 C CA . SER A 1 113 ? -21.963 3.678 35.102 1.00 90.75 113 SER A CA 1
ATOM 844 C C . SER A 1 113 ? -20.563 3.537 34.517 1.00 90.75 113 SER A C 1
ATOM 846 O O . SER A 1 113 ? -20.280 4.071 33.448 1.00 90.75 113 SER A O 1
ATOM 848 N N . PHE A 1 114 ? -19.694 2.807 35.223 1.00 92.38 114 PHE A N 1
ATOM 849 C CA . PHE A 1 114 ? -18.334 2.546 34.782 1.00 92.38 114 PHE A CA 1
ATOM 850 C C . PHE A 1 114 ? -18.317 1.695 33.513 1.00 92.38 114 PHE A C 1
ATOM 852 O O . PHE A 1 114 ? -17.655 2.066 32.549 1.00 92.38 114 PHE A O 1
ATOM 859 N N . GLY A 1 115 ? -19.110 0.619 33.477 1.00 90.62 115 GLY A N 1
ATOM 860 C CA . GLY A 1 115 ? -19.270 -0.211 32.284 1.00 90.62 115 GLY A CA 1
ATOM 861 C C . GLY A 1 115 ? -19.743 0.593 31.068 1.00 90.62 115 GLY A C 1
ATOM 862 O O . GLY A 1 115 ? -19.157 0.475 29.996 1.00 90.62 115 GLY A O 1
ATOM 863 N N . VAL A 1 116 ? -20.741 1.471 31.237 1.00 93.00 116 VAL A N 1
ATOM 864 C CA . VAL A 1 116 ? -21.225 2.360 30.161 1.00 93.00 116 VAL A CA 1
ATOM 865 C C . VAL A 1 116 ? -20.132 3.324 29.690 1.00 93.00 116 VAL A C 1
ATOM 867 O O . VAL A 1 116 ? -19.933 3.476 28.486 1.00 93.00 116 VAL A O 1
ATOM 870 N N . GLY A 1 117 ? -19.401 3.954 30.616 1.00 89.44 117 GLY A N 1
ATOM 871 C CA . GLY A 1 117 ? -18.304 4.860 30.266 1.00 89.44 117 GLY A CA 1
ATOM 872 C C . GLY A 1 117 ? -17.161 4.157 29.527 1.00 89.44 117 GLY A C 1
ATOM 873 O O . GLY A 1 117 ? -16.660 4.664 28.526 1.00 89.44 117 GLY A O 1
ATOM 874 N N . ALA A 1 118 ? -16.799 2.948 29.962 1.00 90.44 118 ALA A N 1
ATOM 875 C CA . ALA A 1 118 ? -15.797 2.133 29.285 1.00 90.44 118 ALA A CA 1
ATOM 876 C C . ALA A 1 118 ? -16.251 1.727 27.873 1.00 90.44 118 ALA A C 1
ATOM 878 O O . ALA A 1 118 ? -15.469 1.837 26.932 1.00 90.44 118 ALA A O 1
ATOM 879 N N . LEU A 1 119 ? -17.514 1.318 27.703 1.00 90.94 119 LEU A N 1
ATOM 880 C CA . LEU A 1 119 ? -18.079 0.950 26.399 1.00 90.94 119 LEU A CA 1
ATOM 881 C C . LEU A 1 119 ? -18.128 2.124 25.416 1.00 90.94 119 LEU A C 1
ATOM 883 O O . LEU A 1 119 ? -17.880 1.913 24.235 1.00 90.94 119 LEU A O 1
ATOM 887 N N . LEU A 1 120 ? -18.403 3.350 25.873 1.00 90.44 120 LEU A N 1
ATOM 888 C CA . LEU A 1 120 ? -18.381 4.537 25.008 1.00 90.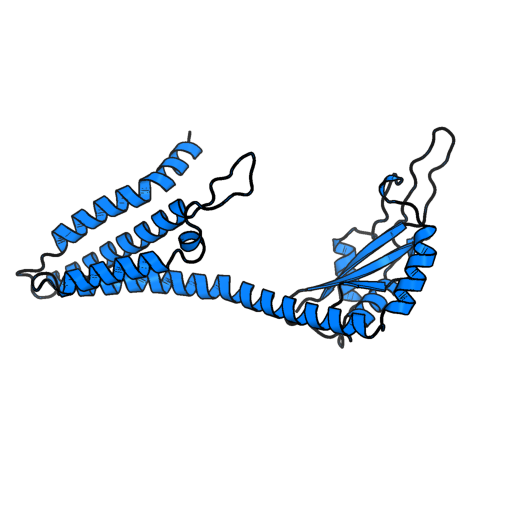44 120 LEU A CA 1
ATOM 889 C C . LEU A 1 120 ? -16.994 4.768 24.395 1.00 90.44 120 LEU A C 1
ATOM 891 O O . LEU A 1 120 ? -16.874 5.013 23.196 1.00 90.44 120 LEU A O 1
ATOM 895 N N . VAL A 1 121 ? -15.945 4.650 25.209 1.00 90.06 121 VAL A N 1
ATOM 896 C CA . VAL A 1 121 ? -14.562 4.846 24.757 1.00 90.06 121 VAL A CA 1
ATOM 897 C C . VAL A 1 121 ? -14.088 3.676 23.906 1.00 90.06 121 VAL A C 1
ATOM 899 O O . VAL A 1 121 ? -13.562 3.888 22.819 1.00 90.06 121 VAL A O 1
ATOM 902 N N . LEU A 1 122 ? -14.299 2.443 24.372 1.00 87.19 122 LEU A N 1
ATOM 903 C CA . LEU A 1 122 ? -13.901 1.237 23.646 1.00 87.19 122 LEU A CA 1
ATOM 904 C C . LEU A 1 122 ? -14.662 1.091 22.325 1.00 87.19 122 LEU A C 1
ATOM 906 O O . LEU A 1 122 ? -14.070 0.673 21.339 1.00 87.19 122 LEU A O 1
ATOM 910 N N . GLY A 1 123 ? -15.939 1.476 22.279 1.00 85.25 123 GLY A N 1
ATOM 911 C CA . GLY A 1 123 ? -16.736 1.510 21.055 1.00 85.25 123 GLY A CA 1
ATOM 912 C C . GLY A 1 123 ? -16.198 2.534 20.057 1.00 85.25 123 GLY A C 1
ATOM 913 O O . GLY A 1 123 ? -15.945 2.185 18.908 1.00 85.25 123 GLY A O 1
ATOM 914 N N . GLY A 1 124 ? -15.939 3.769 20.501 1.00 83.50 124 GLY A N 1
ATOM 915 C CA . GLY A 1 124 ? -15.353 4.804 19.643 1.00 83.50 124 GLY A CA 1
ATOM 916 C C . GLY A 1 124 ? -13.965 4.421 19.116 1.00 83.50 124 GLY A C 1
ATOM 917 O O . GLY A 1 124 ? -13.729 4.451 17.909 1.00 83.50 124 GLY A O 1
ATOM 918 N N . LEU A 1 125 ? -13.065 3.978 19.998 1.00 81.00 125 LEU A N 1
ATOM 919 C CA . LEU A 1 125 ? -11.723 3.525 19.615 1.00 81.00 125 LEU A CA 1
ATOM 920 C C . LEU A 1 125 ? -11.763 2.274 18.731 1.00 81.00 125 LEU A C 1
ATOM 922 O O . LEU A 1 125 ? -11.004 2.187 17.771 1.00 81.00 125 LEU A O 1
ATOM 926 N N . GLY A 1 126 ? -12.659 1.333 19.028 1.00 73.50 126 GLY A N 1
ATOM 927 C CA . GLY A 1 126 ? -12.856 0.114 18.251 1.00 73.50 126 GLY A CA 1
ATOM 928 C C . GLY A 1 126 ? -13.337 0.408 16.835 1.00 73.50 126 GLY A C 1
ATOM 929 O O . GLY A 1 126 ? -12.800 -0.162 15.894 1.00 73.50 126 GLY A O 1
ATOM 930 N N . THR A 1 127 ? -14.277 1.345 16.656 1.00 69.19 127 THR A N 1
ATOM 931 C CA . THR A 1 127 ? -14.695 1.770 15.309 1.00 69.19 127 THR A CA 1
ATOM 932 C C . THR A 1 127 ? -13.556 2.425 14.535 1.00 69.19 127 THR A C 1
ATOM 934 O O . THR A 1 127 ? -13.352 2.085 13.377 1.00 69.19 127 THR A O 1
ATOM 937 N N . HIS A 1 128 ? -12.766 3.298 15.168 1.00 71.19 128 HIS A N 1
ATOM 938 C CA . HIS A 1 128 ? -11.612 3.920 14.517 1.00 71.19 128 HIS A CA 1
ATOM 939 C C . HIS A 1 128 ? -10.587 2.872 14.063 1.00 71.19 128 HIS A C 1
ATOM 941 O O . HIS A 1 128 ? -10.204 2.871 12.899 1.00 71.19 128 HIS A O 1
ATOM 947 N N . TRP A 1 129 ? -10.194 1.953 14.954 1.00 64.81 129 TRP A N 1
ATOM 948 C CA . TRP A 1 129 ? -9.294 0.843 14.622 1.00 64.81 129 TRP A CA 1
ATOM 949 C C . TRP A 1 129 ? -9.851 -0.045 13.506 1.00 64.81 129 TRP A C 1
ATOM 951 O O . TRP A 1 129 ? -9.130 -0.369 12.569 1.00 64.81 129 TRP A O 1
ATOM 961 N N . PHE A 1 130 ? -11.140 -0.390 13.567 1.00 64.88 130 PHE A N 1
ATOM 962 C CA . PHE A 1 130 ? -11.801 -1.191 12.540 1.00 64.88 130 PHE A CA 1
ATOM 963 C C . PHE A 1 130 ? -11.779 -0.508 11.168 1.00 64.88 130 PHE A C 1
ATOM 965 O O . PHE A 1 130 ? -11.579 -1.182 10.167 1.00 64.88 130 PHE A O 1
ATOM 972 N N . PHE A 1 131 ? -11.945 0.813 11.091 1.00 64.38 131 PHE A N 1
ATOM 973 C CA . PHE A 1 131 ? -11.896 1.510 9.804 1.00 64.38 131 PHE A CA 1
ATOM 974 C C . PHE A 1 131 ? -10.472 1.689 9.268 1.00 64.38 131 PHE A C 1
ATOM 976 O O . PHE A 1 131 ? -10.275 1.568 8.062 1.00 64.38 131 PHE A O 1
ATOM 983 N N . THR A 1 132 ? -9.484 1.964 10.124 1.00 65.88 132 THR A N 1
ATOM 984 C CA . THR A 1 132 ? -8.118 2.254 9.657 1.00 65.88 132 THR A CA 1
ATOM 985 C C . THR A 1 132 ? -7.291 1.002 9.390 1.00 65.88 132 THR A C 1
ATOM 987 O O . THR A 1 132 ? -6.605 0.935 8.378 1.00 65.88 132 THR A O 1
ATOM 990 N N . ASP A 1 133 ? -7.344 0.012 10.280 1.00 66.56 133 ASP A N 1
ATOM 991 C CA . ASP A 1 133 ? -6.466 -1.164 10.214 1.00 66.56 133 ASP A CA 1
ATOM 992 C C . ASP A 1 133 ? -7.019 -2.216 9.241 1.00 66.56 133 ASP A C 1
ATOM 994 O O . ASP A 1 133 ? -6.290 -2.767 8.421 1.00 66.56 133 ASP A O 1
ATOM 998 N N . HIS A 1 134 ? -8.346 -2.405 9.219 1.00 68.06 134 HIS A N 1
ATOM 999 C CA . HIS A 1 134 ? -8.977 -3.364 8.310 1.00 68.06 134 HIS A CA 1
ATOM 1000 C C . HIS A 1 134 ? -8.782 -2.991 6.836 1.00 68.06 134 HIS A C 1
ATOM 1002 O O . HIS A 1 134 ? -8.634 -3.870 5.991 1.00 68.06 134 HIS A O 1
ATOM 1008 N N . GLN A 1 135 ? -8.748 -1.693 6.512 1.00 69.00 135 GLN A N 1
ATOM 1009 C CA . GLN A 1 135 ? -8.490 -1.253 5.144 1.00 69.00 135 GLN A CA 1
ATOM 1010 C C . GLN A 1 135 ? -7.063 -1.613 4.698 1.00 69.00 135 GLN A C 1
ATOM 1012 O O . GLN A 1 135 ? -6.868 -2.007 3.549 1.00 69.00 135 GLN A O 1
ATOM 1017 N N . GLU A 1 136 ? -6.078 -1.519 5.592 1.00 75.31 136 GLU A N 1
ATOM 1018 C CA . GLU A 1 136 ? -4.695 -1.899 5.296 1.00 75.31 136 GLU A CA 1
ATOM 1019 C C . GLU A 1 136 ? -4.515 -3.421 5.233 1.00 75.31 136 GLU A C 1
ATOM 1021 O O . GLU A 1 136 ? -3.822 -3.911 4.341 1.00 75.31 136 GLU A O 1
ATOM 1026 N N . ASP A 1 137 ? -5.193 -4.188 6.089 1.00 78.25 137 ASP A N 1
ATOM 1027 C CA . ASP A 1 137 ? -5.180 -5.656 6.032 1.00 78.25 137 ASP A CA 1
ATOM 1028 C C . ASP A 1 137 ? -5.803 -6.195 4.741 1.00 78.25 137 ASP A C 1
ATOM 1030 O O . ASP A 1 137 ? -5.225 -7.063 4.084 1.00 78.25 137 ASP A O 1
ATOM 1034 N N . VAL A 1 138 ? -6.949 -5.646 4.328 1.00 79.38 138 VAL A N 1
ATOM 1035 C CA . VAL A 1 138 ? -7.598 -6.017 3.061 1.00 79.38 138 VAL A CA 1
ATOM 1036 C C . VAL A 1 138 ? -6.685 -5.697 1.877 1.00 79.38 138 VAL A C 1
ATOM 1038 O O . VAL A 1 138 ? -6.563 -6.512 0.960 1.00 79.38 138 VAL A O 1
ATOM 1041 N N . LYS A 1 139 ? -5.993 -4.547 1.905 1.00 83.44 139 LYS A N 1
ATOM 1042 C CA . LYS A 1 139 ? -5.009 -4.216 0.870 1.00 83.44 139 LYS A CA 1
ATOM 1043 C C . LYS A 1 139 ? -3.846 -5.197 0.858 1.00 83.44 139 LYS A C 1
ATOM 1045 O O . LYS A 1 139 ? -3.477 -5.675 -0.211 1.00 83.44 139 LYS A O 1
ATOM 1050 N N . ARG A 1 140 ? -3.276 -5.513 2.024 1.00 83.75 140 ARG A N 1
ATOM 1051 C CA . ARG A 1 140 ? -2.171 -6.473 2.150 1.00 83.75 140 ARG A CA 1
ATOM 1052 C C . ARG A 1 140 ? -2.553 -7.829 1.591 1.00 83.75 140 ARG A C 1
ATOM 1054 O O . ARG A 1 140 ? -1.786 -8.379 0.808 1.00 83.75 140 ARG A O 1
ATOM 1061 N N . GLU A 1 141 ? -3.727 -8.338 1.946 1.00 87.00 141 GLU A N 1
ATOM 1062 C CA . GLU A 1 141 ? -4.209 -9.617 1.431 1.00 87.00 141 GLU A CA 1
ATOM 1063 C C . GLU A 1 141 ? -4.343 -9.576 -0.095 1.00 87.00 141 GLU A C 1
ATOM 1065 O O . GLU A 1 141 ? -3.810 -10.443 -0.782 1.00 87.00 141 GLU A O 1
ATOM 1070 N N . ALA A 1 142 ? -4.941 -8.519 -0.651 1.00 87.19 142 ALA A N 1
ATOM 1071 C CA . ALA A 1 142 ? -5.021 -8.340 -2.099 1.00 87.19 142 ALA A CA 1
ATOM 1072 C C . ALA A 1 142 ? -3.632 -8.311 -2.774 1.00 87.19 142 ALA A C 1
ATOM 1074 O O . ALA A 1 142 ? -3.432 -8.970 -3.796 1.00 87.19 142 ALA A O 1
ATOM 1075 N N . PHE A 1 143 ? -2.654 -7.614 -2.185 1.00 87.44 143 PHE A N 1
ATOM 1076 C CA . PHE A 1 143 ? -1.267 -7.611 -2.661 1.00 87.44 143 PHE A CA 1
ATOM 1077 C C . PHE A 1 143 ? -0.618 -8.999 -2.597 1.00 87.44 143 PHE A C 1
ATOM 1079 O O . PHE A 1 143 ? 0.071 -9.392 -3.540 1.00 87.44 143 PHE A O 1
ATOM 1086 N N . TYR A 1 144 ? -0.836 -9.761 -1.520 1.00 88.25 144 TYR A N 1
ATOM 1087 C CA . TYR A 1 144 ? -0.322 -11.128 -1.405 1.00 88.25 144 TYR A CA 1
ATOM 1088 C C . TYR A 1 144 ? -0.893 -12.037 -2.490 1.00 88.25 144 TYR A C 1
ATOM 1090 O O . TYR A 1 144 ? -0.135 -12.782 -3.113 1.00 88.25 144 TYR A O 1
ATOM 1098 N N . GLN A 1 145 ? -2.195 -11.942 -2.755 1.00 90.06 145 GLN A N 1
ATOM 1099 C CA . GLN A 1 145 ? -2.848 -12.715 -3.809 1.00 90.06 145 GLN A CA 1
ATOM 1100 C C . GLN A 1 145 ? -2.274 -12.369 -5.190 1.00 90.06 145 GLN A C 1
ATOM 1102 O O . GLN A 1 145 ? -1.863 -13.267 -5.923 1.00 90.06 145 GLN A O 1
ATOM 1107 N N . LEU A 1 146 ? -2.146 -11.079 -5.524 1.00 90.50 146 LEU A N 1
ATOM 1108 C CA . LEU A 1 146 ? -1.545 -10.638 -6.792 1.00 90.50 146 LEU A CA 1
ATOM 1109 C C . LEU A 1 146 ? -0.099 -11.132 -6.946 1.00 90.50 146 LEU A C 1
ATOM 1111 O O . LEU A 1 146 ? 0.285 -11.609 -8.012 1.00 90.50 146 LEU A O 1
ATOM 1115 N N . ARG A 1 147 ? 0.686 -11.110 -5.863 1.00 89.38 147 ARG A N 1
ATOM 1116 C CA . ARG A 1 147 ? 2.060 -11.627 -5.867 1.00 89.38 147 ARG A CA 1
ATOM 1117 C C . ARG A 1 147 ? 2.119 -13.136 -6.105 1.00 89.38 147 ARG A C 1
ATOM 1119 O O . ARG A 1 147 ? 3.012 -13.605 -6.805 1.00 89.38 147 ARG A O 1
ATOM 1126 N N . GLN A 1 148 ? 1.193 -13.907 -5.537 1.00 91.75 148 GLN A N 1
ATOM 1127 C CA . GLN A 1 148 ? 1.118 -15.347 -5.803 1.00 91.75 148 GLN A CA 1
ATOM 1128 C C . GLN A 1 148 ? 0.774 -15.632 -7.268 1.00 91.75 148 GLN A C 1
ATOM 1130 O O . GLN A 1 148 ? 1.370 -16.527 -7.867 1.00 91.75 148 GLN A O 1
ATOM 1135 N N . VAL A 1 149 ? -0.135 -14.845 -7.854 1.00 91.69 149 VAL A N 1
ATOM 1136 C CA . VAL A 1 149 ? -0.482 -14.937 -9.279 1.00 91.69 149 VAL A CA 1
ATOM 1137 C C . VAL A 1 149 ? 0.729 -14.630 -10.163 1.00 91.69 149 VAL A C 1
ATOM 1139 O O . VAL A 1 149 ? 1.009 -15.400 -11.078 1.00 91.69 149 VAL A O 1
ATOM 1142 N N . ASP A 1 150 ? 1.479 -13.565 -9.875 1.00 92.31 150 ASP A N 1
ATOM 1143 C CA . ASP A 1 150 ? 2.711 -13.216 -10.596 1.00 92.31 150 ASP A CA 1
ATOM 1144 C C . ASP A 1 150 ? 3.774 -14.323 -10.519 1.00 92.31 150 ASP A C 1
ATOM 1146 O O . ASP A 1 150 ? 4.344 -14.703 -11.542 1.00 92.31 150 ASP A O 1
ATOM 1150 N N . ILE A 1 151 ? 4.017 -14.893 -9.333 1.00 90.88 151 ILE A N 1
ATOM 1151 C CA . ILE A 1 151 ? 4.963 -16.010 -9.171 1.00 90.88 151 ILE A CA 1
ATOM 1152 C C . ILE A 1 151 ? 4.529 -17.197 -10.035 1.00 90.88 151 ILE A C 1
ATOM 1154 O O . ILE A 1 151 ? 5.313 -17.675 -10.856 1.00 90.88 151 ILE A O 1
ATOM 1158 N N . ALA A 1 152 ? 3.268 -17.619 -9.911 1.00 92.25 152 ALA A N 1
ATOM 1159 C CA . ALA A 1 152 ? 2.735 -18.732 -10.688 1.00 92.25 152 ALA A CA 1
ATOM 1160 C C . ALA A 1 152 ? 2.806 -18.463 -12.200 1.00 92.25 152 ALA A C 1
ATOM 1162 O O . ALA A 1 152 ? 3.149 -19.357 -12.974 1.00 92.25 152 ALA A O 1
ATOM 1163 N N . TYR A 1 153 ? 2.522 -17.230 -12.630 1.00 91.56 153 TYR A N 1
ATOM 1164 C CA . TYR A 1 153 ? 2.601 -16.840 -14.033 1.00 91.56 153 TYR A CA 1
ATOM 1165 C C . TYR A 1 153 ? 4.042 -16.849 -14.550 1.00 91.56 153 TYR A C 1
ATOM 1167 O O . TYR A 1 153 ? 4.309 -17.401 -15.619 1.00 91.56 153 TYR A O 1
ATOM 1175 N N . ARG A 1 154 ? 4.998 -16.324 -13.779 1.00 88.25 154 ARG A N 1
ATOM 1176 C CA . ARG A 1 154 ? 6.426 -16.348 -14.123 1.00 88.25 154 ARG A CA 1
ATOM 1177 C C . ARG A 1 154 ? 6.949 -17.780 -14.267 1.00 88.25 154 ARG A C 1
ATOM 1179 O O . ARG A 1 154 ? 7.707 -18.055 -15.203 1.00 88.25 154 ARG A O 1
ATOM 1186 N N . ASP A 1 155 ? 6.492 -18.695 -13.414 1.00 90.06 155 ASP A N 1
ATOM 1187 C CA . ASP A 1 155 ? 6.881 -20.109 -13.437 1.00 90.06 155 ASP A CA 1
ATOM 1188 C C . ASP A 1 155 ? 6.418 -20.844 -14.705 1.00 90.06 155 ASP A C 1
ATOM 1190 O O . ASP A 1 155 ? 7.088 -21.778 -15.152 1.00 90.06 155 ASP A O 1
ATOM 1194 N N . THR A 1 156 ? 5.354 -20.374 -15.371 1.00 91.75 156 THR A N 1
ATOM 1195 C CA . THR A 1 156 ? 4.950 -20.904 -16.691 1.00 91.75 156 THR A CA 1
ATOM 1196 C C . THR A 1 156 ? 5.998 -20.667 -17.783 1.00 91.75 156 THR A C 1
ATOM 1198 O O . THR A 1 156 ? 5.969 -21.311 -18.831 1.00 91.75 156 THR A O 1
ATOM 1201 N N . GLY A 1 157 ? 6.931 -19.735 -17.563 1.00 89.31 157 GLY A N 1
ATOM 1202 C CA . GLY A 1 157 ? 7.938 -19.341 -18.540 1.00 89.31 157 GLY A CA 1
ATOM 1203 C C . GLY A 1 157 ? 7.451 -18.333 -19.585 1.00 89.31 157 GLY A C 1
ATOM 1204 O O . GLY A 1 157 ? 8.231 -18.001 -20.477 1.00 89.31 157 GLY A O 1
ATOM 1205 N N . ALA A 1 158 ? 6.230 -17.798 -19.464 1.00 85.62 158 ALA A N 1
ATOM 1206 C CA . ALA A 1 158 ? 5.661 -16.826 -20.404 1.00 85.62 158 ALA A CA 1
ATOM 1207 C C . ALA A 1 158 ? 6.575 -15.610 -20.669 1.00 85.62 158 ALA A C 1
ATOM 1209 O O . ALA A 1 158 ? 6.705 -15.163 -21.807 1.00 85.62 158 ALA A O 1
ATOM 1210 N N . GLN A 1 159 ? 7.281 -15.119 -19.642 1.00 85.75 159 GLN A N 1
ATOM 1211 C CA . GLN A 1 159 ? 8.188 -13.963 -19.745 1.00 85.75 159 GLN A CA 1
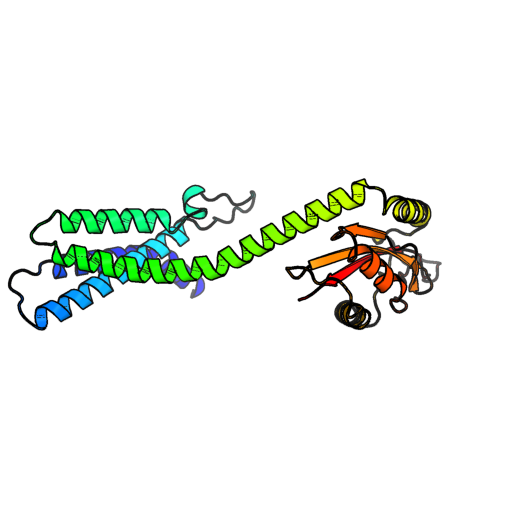ATOM 1212 C C . GLN A 1 159 ? 9.647 -14.333 -20.083 1.00 85.75 159 GLN A C 1
ATOM 1214 O O . GLN A 1 159 ? 10.479 -13.446 -20.288 1.00 85.75 159 GLN A O 1
ATOM 1219 N N . ARG A 1 160 ? 9.990 -15.629 -20.169 1.00 90.94 160 ARG A N 1
ATOM 1220 C CA . ARG A 1 160 ? 11.388 -16.093 -20.260 1.00 90.94 160 ARG A CA 1
ATOM 1221 C C . ARG A 1 160 ? 12.092 -15.584 -21.518 1.00 90.94 160 ARG A C 1
ATOM 1223 O O . ARG A 1 160 ? 13.162 -15.002 -21.429 1.00 90.94 160 ARG A O 1
ATOM 1230 N N . ALA A 1 161 ? 11.454 -15.70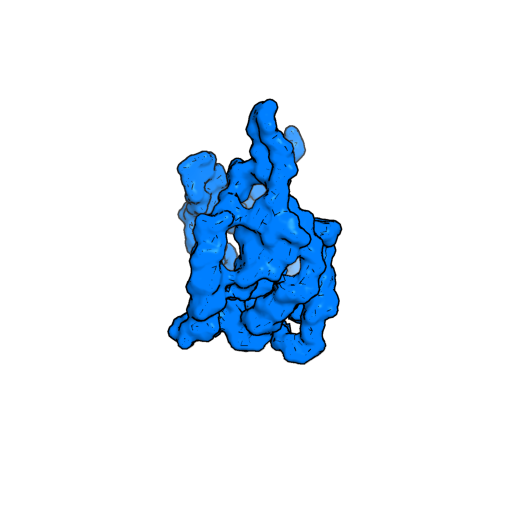1 -22.682 1.00 91.50 161 ALA A N 1
ATOM 1231 C CA . ALA A 1 161 ? 12.055 -15.270 -23.947 1.00 91.50 161 ALA A CA 1
ATOM 1232 C C . ALA A 1 161 ? 12.324 -13.752 -24.010 1.00 91.50 161 ALA A C 1
ATOM 1234 O O . ALA A 1 161 ? 13.329 -13.317 -24.584 1.00 91.50 161 ALA A O 1
ATOM 1235 N N . ALA A 1 162 ? 11.434 -12.941 -23.425 1.00 90.19 162 ALA A N 1
ATOM 1236 C CA . ALA A 1 162 ? 11.609 -11.492 -23.348 1.00 90.19 162 ALA A CA 1
ATOM 1237 C C . ALA A 1 162 ? 12.780 -11.134 -22.422 1.00 90.19 162 ALA A C 1
ATOM 1239 O O . ALA A 1 162 ? 13.650 -10.357 -22.816 1.00 90.19 162 ALA A O 1
ATOM 1240 N N . ARG A 1 163 ? 12.848 -11.777 -21.250 1.00 91.81 163 ARG A N 1
ATOM 1241 C CA . ARG A 1 163 ? 13.944 -11.627 -20.290 1.00 91.81 163 ARG A CA 1
ATOM 1242 C C . ARG A 1 163 ? 15.295 -12.045 -20.875 1.00 91.81 163 ARG A C 1
ATOM 1244 O O . ARG A 1 163 ? 16.230 -11.256 -20.835 1.00 91.81 163 ARG A O 1
ATOM 1251 N N . ASP A 1 164 ? 15.389 -13.210 -21.512 1.00 93.56 164 ASP A N 1
ATOM 1252 C CA . ASP A 1 164 ? 16.636 -13.690 -22.128 1.00 93.56 164 ASP A CA 1
ATOM 1253 C C . ASP A 1 164 ? 17.127 -12.743 -23.240 1.00 93.56 164 ASP A C 1
ATOM 1255 O O . ASP A 1 164 ? 18.323 -12.576 -23.492 1.00 93.56 164 ASP A O 1
ATOM 1259 N N . SER A 1 165 ? 16.195 -12.113 -23.959 1.00 92.50 165 SER A N 1
ATOM 1260 C CA . SER A 1 165 ? 16.520 -11.116 -24.984 1.00 92.50 165 SER A CA 1
ATOM 1261 C C . SER A 1 165 ? 17.012 -9.809 -24.368 1.00 92.50 165 SER A C 1
ATOM 1263 O O . SER A 1 165 ? 17.993 -9.249 -24.856 1.00 92.50 165 SER A O 1
ATOM 1265 N N . PHE A 1 166 ? 16.382 -9.366 -23.277 1.00 93.88 166 PHE A N 1
ATOM 1266 C CA . PHE A 1 166 ? 16.843 -8.227 -22.493 1.00 93.88 166 PHE A CA 1
ATOM 1267 C C . PHE A 1 166 ? 18.244 -8.473 -21.922 1.00 93.88 166 PHE A C 1
ATOM 1269 O O . PHE A 1 166 ? 19.132 -7.668 -22.173 1.00 93.88 166 PHE A O 1
ATOM 1276 N N . GLU A 1 167 ? 18.485 -9.594 -21.237 1.00 92.62 167 GLU A N 1
ATOM 1277 C CA . GLU A 1 167 ? 19.770 -9.899 -20.585 1.00 92.62 167 GLU A CA 1
ATOM 1278 C C . GLU A 1 167 ? 20.940 -9.890 -21.584 1.00 92.62 167 GLU A C 1
ATOM 1280 O O . GLU A 1 167 ? 21.995 -9.307 -21.317 1.00 92.62 167 GLU A O 1
ATOM 1285 N N . ARG A 1 168 ? 20.734 -10.444 -22.787 1.00 92.69 168 ARG A N 1
ATOM 1286 C CA . ARG A 1 168 ? 21.739 -10.418 -23.866 1.00 92.69 168 ARG A CA 1
ATOM 1287 C C . ARG A 1 168 ? 22.102 -9.005 -24.320 1.00 92.69 168 ARG A C 1
ATOM 1289 O O . ARG A 1 168 ? 23.256 -8.758 -24.669 1.00 92.69 168 ARG A O 1
ATOM 1296 N N . GLN A 1 169 ? 21.135 -8.091 -24.340 1.00 91.69 169 GLN A N 1
ATOM 1297 C CA . GLN A 1 169 ? 21.359 -6.710 -24.760 1.00 91.69 169 GLN A CA 1
ATOM 1298 C C . GLN A 1 169 ? 21.827 -5.818 -23.598 1.00 91.69 169 GLN A C 1
ATOM 1300 O O . GLN A 1 169 ? 22.632 -4.910 -23.806 1.00 91.69 169 GLN A O 1
ATOM 1305 N N . ALA A 1 170 ? 21.392 -6.105 -22.371 1.00 89.81 170 ALA A N 1
ATOM 1306 C CA . ALA A 1 170 ? 21.750 -5.373 -21.161 1.00 89.81 170 ALA A CA 1
ATOM 1307 C C . ALA A 1 170 ? 23.258 -5.428 -20.876 1.00 89.81 170 ALA A C 1
ATOM 1309 O O . ALA A 1 170 ? 23.824 -4.441 -20.416 1.00 89.81 170 ALA A O 1
ATOM 1310 N N . ALA A 1 171 ? 23.936 -6.519 -21.252 1.00 88.69 171 ALA A N 1
ATOM 1311 C CA . ALA A 1 171 ? 25.396 -6.639 -21.174 1.00 88.69 171 ALA A CA 1
ATOM 1312 C C . ALA A 1 171 ? 26.163 -5.582 -21.998 1.00 88.69 171 ALA A C 1
ATOM 1314 O O . ALA A 1 171 ? 27.357 -5.384 -21.793 1.00 88.69 171 ALA A O 1
ATOM 1315 N N . ARG A 1 172 ? 25.492 -4.914 -22.946 1.00 87.31 172 ARG A N 1
ATOM 1316 C CA . ARG A 1 172 ? 26.057 -3.843 -23.782 1.00 87.31 172 ARG A CA 1
ATOM 1317 C C . ARG A 1 172 ? 25.689 -2.441 -23.286 1.00 87.31 172 ARG A C 1
ATOM 1319 O O . ARG A 1 172 ? 26.073 -1.463 -23.920 1.00 87.31 172 ARG A O 1
ATOM 1326 N N . CYS A 1 173 ? 24.909 -2.344 -22.212 1.00 89.88 173 CYS A N 1
ATOM 1327 C CA . CYS A 1 173 ? 24.460 -1.075 -21.652 1.00 89.88 173 CYS A CA 1
ATOM 1328 C C . CYS A 1 173 ? 25.467 -0.536 -20.637 1.00 89.88 173 CYS A C 1
ATOM 1330 O O . CYS A 1 173 ? 26.174 -1.294 -19.972 1.00 89.88 173 CYS A O 1
ATOM 1332 N N . TYR A 1 174 ? 25.494 0.784 -20.495 1.00 89.50 174 TYR A N 1
ATOM 1333 C CA . TYR A 1 174 ? 26.297 1.442 -19.475 1.00 89.50 174 TYR A CA 1
ATOM 1334 C C . TYR A 1 174 ? 25.595 1.380 -18.120 1.00 89.50 174 TYR A C 1
ATOM 1336 O O . TYR A 1 174 ? 24.365 1.394 -18.033 1.00 89.50 174 TYR A O 1
ATOM 1344 N N . HIS A 1 175 ? 26.394 1.306 -17.057 1.00 87.81 175 HIS A N 1
ATOM 1345 C CA . HIS A 1 175 ? 25.885 1.407 -15.696 1.00 87.81 175 HIS A CA 1
ATOM 1346 C C . HIS A 1 175 ? 25.572 2.866 -15.348 1.00 87.81 175 HIS A C 1
ATOM 1348 O O . HIS A 1 175 ? 26.270 3.770 -15.815 1.00 87.81 175 HIS A O 1
ATOM 1354 N N . LYS A 1 176 ? 24.545 3.090 -14.518 1.00 85.75 176 LYS A N 1
ATOM 1355 C CA . LYS A 1 176 ? 24.068 4.437 -14.172 1.00 85.75 176 LYS A CA 1
ATOM 1356 C C . LYS A 1 176 ? 25.157 5.304 -13.524 1.00 85.75 176 LYS A C 1
ATOM 1358 O O . LYS A 1 176 ? 25.275 6.470 -13.876 1.00 85.75 176 LYS A O 1
ATOM 1363 N N . ASP A 1 177 ? 26.047 4.717 -12.722 1.00 88.12 177 ASP A N 1
ATOM 1364 C CA . ASP A 1 177 ? 27.149 5.434 -12.049 1.00 88.12 177 ASP A CA 1
ATOM 1365 C C . ASP A 1 177 ? 28.158 6.115 -12.996 1.00 88.12 177 ASP A C 1
ATOM 1367 O O . ASP A 1 177 ? 28.939 6.971 -12.574 1.00 88.12 177 ASP A O 1
ATOM 1371 N N . LEU A 1 178 ? 28.182 5.725 -14.275 1.00 87.38 178 LEU A N 1
ATOM 1372 C CA . LEU A 1 178 ? 29.071 6.297 -15.294 1.00 87.38 178 LEU A CA 1
ATOM 1373 C C . LEU A 1 178 ? 28.434 7.479 -16.045 1.00 87.38 178 LEU A C 1
ATOM 1375 O O . LEU A 1 178 ? 29.082 8.098 -16.899 1.00 87.38 178 LEU A O 1
ATOM 1379 N N . LEU A 1 179 ? 27.167 7.778 -15.761 1.00 89.69 179 LEU A N 1
ATOM 1380 C CA . LEU A 1 179 ? 26.409 8.829 -16.421 1.00 89.69 179 LEU A CA 1
ATOM 1381 C C . LEU A 1 179 ? 26.645 10.185 -15.751 1.00 89.69 179 LEU A C 1
ATOM 1383 O O . LEU A 1 179 ? 26.801 10.302 -14.537 1.00 89.69 179 LEU A O 1
ATOM 1387 N N . ASP A 1 180 ? 26.657 11.222 -16.577 1.00 91.50 180 ASP A N 1
ATOM 1388 C CA . ASP A 1 180 ? 26.522 12.614 -16.146 1.00 91.50 180 ASP A CA 1
ATOM 1389 C C . ASP A 1 180 ? 25.046 12.987 -15.985 1.00 91.50 180 ASP A C 1
ATOM 1391 O O . ASP A 1 180 ? 24.665 13.720 -15.076 1.00 91.50 180 ASP A O 1
ATOM 1395 N N . LYS A 1 181 ? 24.206 12.445 -16.878 1.00 91.62 181 LYS A N 1
ATOM 1396 C CA . LYS A 1 181 ? 22.757 12.628 -16.877 1.00 91.62 181 LYS A CA 1
ATOM 1397 C C . LYS A 1 181 ? 22.065 11.287 -17.081 1.00 91.62 181 LYS A C 1
ATOM 1399 O O . LYS A 1 181 ? 22.349 10.584 -18.050 1.00 91.62 181 LYS A O 1
ATOM 1404 N N . GLU A 1 182 ? 21.154 10.946 -16.179 1.00 92.50 182 GLU A N 1
ATOM 1405 C CA . GLU A 1 182 ? 20.315 9.753 -16.293 1.00 92.50 182 GLU A CA 1
ATOM 1406 C C . GLU A 1 182 ? 19.218 9.928 -17.354 1.00 92.50 182 GLU A C 1
ATOM 1408 O O . GLU A 1 182 ? 18.791 11.059 -17.624 1.00 92.50 182 GLU A O 1
ATOM 1413 N N . PRO A 1 183 ? 18.744 8.829 -17.969 1.00 93.62 183 PRO A N 1
ATOM 1414 C CA . PRO A 1 183 ? 17.610 8.906 -18.874 1.00 93.62 183 PRO A CA 1
ATOM 1415 C C . PRO A 1 183 ? 16.372 9.424 -18.135 1.00 93.62 183 PRO A C 1
ATOM 1417 O O . PRO A 1 183 ? 16.054 8.970 -17.041 1.00 93.62 183 PRO A O 1
ATOM 1420 N N . THR A 1 184 ? 15.669 10.390 -18.724 1.00 94.69 184 THR A N 1
ATOM 1421 C CA . THR A 1 184 ? 14.518 11.045 -18.082 1.00 94.69 184 THR A CA 1
ATOM 1422 C C . THR A 1 184 ? 13.342 11.110 -19.047 1.00 94.69 184 THR A C 1
ATOM 1424 O O . THR A 1 184 ? 13.516 11.398 -20.230 1.00 94.69 184 THR A O 1
ATOM 1427 N N . PHE A 1 185 ? 12.127 10.849 -18.566 1.00 95.88 185 PHE A N 1
ATOM 1428 C CA . PHE A 1 185 ? 10.932 11.021 -19.389 1.00 95.88 185 PHE A CA 1
ATOM 1429 C C . PHE A 1 185 ? 10.655 12.518 -19.631 1.00 95.88 185 PHE A C 1
ATOM 1431 O O . PHE A 1 185 ? 10.779 13.310 -18.692 1.00 95.88 185 PHE A O 1
ATOM 1438 N N . PRO A 1 186 ? 10.260 12.948 -20.844 1.00 93.81 186 PRO A N 1
ATOM 1439 C CA . PRO A 1 186 ? 9.918 14.345 -21.098 1.00 93.81 186 PRO A CA 1
ATOM 1440 C C . PRO A 1 186 ? 8.786 14.819 -20.174 1.00 93.81 186 PRO A C 1
ATOM 1442 O O . PRO A 1 186 ? 7.674 14.297 -20.203 1.00 93.81 186 PRO A O 1
ATOM 1445 N N . GLY A 1 187 ? 9.070 15.832 -19.351 1.00 92.69 187 GLY A N 1
ATOM 1446 C CA . GLY A 1 187 ? 8.139 16.336 -18.331 1.00 92.69 187 GLY A CA 1
ATOM 1447 C C . GLY A 1 187 ? 8.226 15.635 -16.966 1.00 92.69 187 GLY A C 1
ATOM 1448 O O . GLY A 1 187 ? 7.470 15.987 -16.060 1.00 92.69 187 GLY A O 1
ATOM 1449 N N . GLY A 1 188 ? 9.160 14.694 -16.799 1.00 93.44 188 GLY A N 1
ATOM 1450 C CA . GLY A 1 188 ? 9.428 13.980 -15.551 1.00 93.44 188 GLY A CA 1
ATOM 1451 C C . GLY A 1 188 ? 8.380 12.923 -15.198 1.00 93.44 188 GLY A C 1
ATOM 1452 O O . GLY A 1 188 ? 7.489 12.603 -15.986 1.00 93.44 188 GLY A O 1
ATOM 1453 N N . ASP A 1 189 ? 8.471 12.402 -13.977 1.00 90.38 189 ASP A N 1
ATOM 1454 C CA . ASP A 1 189 ? 7.704 11.228 -13.532 1.00 90.38 189 ASP A CA 1
ATOM 1455 C C . ASP A 1 189 ? 6.185 11.440 -13.582 1.00 90.38 189 ASP A C 1
ATOM 1457 O O . ASP A 1 189 ? 5.437 10.569 -14.011 1.00 90.38 189 ASP A O 1
ATOM 1461 N N . ARG A 1 190 ? 5.703 12.643 -13.240 1.00 93.06 190 ARG A N 1
ATOM 1462 C CA . ARG A 1 190 ? 4.263 12.955 -13.307 1.00 93.06 190 ARG A CA 1
ATOM 1463 C C . ARG A 1 190 ? 3.717 12.917 -14.733 1.00 93.06 190 ARG A C 1
ATOM 1465 O O . ARG A 1 190 ? 2.562 12.548 -14.938 1.00 93.06 190 ARG A O 1
ATOM 1472 N N . ALA A 1 191 ? 4.521 13.342 -15.708 1.00 95.31 191 ALA A N 1
ATOM 1473 C CA . ALA A 1 191 ? 4.136 13.282 -17.113 1.00 95.31 191 ALA A CA 1
ATOM 1474 C C . ALA A 1 191 ? 4.147 11.835 -17.619 1.00 95.31 191 ALA A C 1
ATOM 1476 O O . ALA A 1 191 ? 3.273 11.466 -18.403 1.00 95.31 191 ALA A O 1
ATOM 1477 N N . LEU A 1 192 ? 5.084 11.015 -17.131 1.00 94.25 192 LEU A N 1
ATOM 1478 C CA . LEU A 1 192 ? 5.122 9.583 -17.410 1.00 94.25 192 LEU A CA 1
ATOM 1479 C C . LEU A 1 192 ? 3.854 8.893 -16.899 1.00 94.25 192 LEU A C 1
ATOM 1481 O O . LEU A 1 192 ? 3.185 8.223 -17.682 1.00 94.25 192 LEU A O 1
ATOM 1485 N N . ASP A 1 193 ? 3.471 9.121 -15.642 1.00 92.62 193 ASP A N 1
ATOM 1486 C CA . ASP A 1 193 ? 2.246 8.551 -15.069 1.00 92.62 193 ASP A CA 1
ATOM 1487 C C . ASP A 1 193 ? 1.000 8.975 -15.857 1.00 92.62 193 ASP A C 1
ATOM 1489 O O . ASP A 1 193 ? 0.174 8.139 -16.226 1.00 92.62 193 ASP A O 1
ATOM 1493 N N . ALA A 1 194 ? 0.876 10.264 -16.186 1.00 94.06 194 ALA A N 1
ATOM 1494 C CA . ALA A 1 194 ? -0.238 10.763 -16.991 1.00 94.06 194 ALA A CA 1
ATOM 1495 C C . ALA A 1 194 ? -0.282 10.109 -18.383 1.00 94.06 194 ALA A C 1
ATOM 1497 O O . ALA A 1 194 ? -1.357 9.750 -18.868 1.00 94.06 194 ALA A O 1
ATOM 1498 N N . GLN A 1 195 ? 0.880 9.912 -19.012 1.00 95.12 195 GLN A N 1
ATOM 1499 C CA . GLN A 1 195 ? 0.983 9.248 -20.306 1.00 95.12 195 GLN A CA 1
ATOM 1500 C C . GLN A 1 195 ? 0.630 7.758 -20.211 1.00 95.12 195 GLN A C 1
ATOM 1502 O O . GLN A 1 195 ? -0.046 7.236 -21.098 1.00 95.12 195 GLN A O 1
ATOM 1507 N N . VAL A 1 196 ? 1.046 7.077 -19.141 1.00 94.25 196 VAL A N 1
ATOM 1508 C CA . VAL A 1 196 ? 0.674 5.686 -18.854 1.00 94.25 196 VAL A CA 1
ATOM 1509 C C . VAL A 1 196 ? -0.844 5.558 -18.745 1.00 94.25 196 VAL A C 1
ATOM 1511 O O . VAL A 1 196 ? -1.426 4.709 -19.421 1.00 94.25 196 VAL A O 1
ATOM 1514 N N . GLN A 1 197 ? -1.497 6.441 -17.982 1.00 93.06 197 GLN A N 1
ATOM 1515 C CA . GLN A 1 197 ? -2.958 6.447 -17.858 1.00 93.06 197 GLN A CA 1
ATOM 1516 C C . GLN A 1 197 ? -3.651 6.747 -19.192 1.00 93.06 197 GLN A C 1
ATOM 1518 O O . GLN A 1 197 ? -4.614 6.074 -19.552 1.00 93.06 197 GLN A O 1
ATOM 1523 N N . ALA A 1 198 ? -3.140 7.706 -19.970 1.00 93.88 198 ALA A N 1
ATOM 1524 C CA . ALA A 1 198 ? -3.698 8.050 -21.278 1.00 93.88 198 ALA A CA 1
ATOM 1525 C C . ALA A 1 198 ? -3.588 6.905 -22.300 1.00 93.88 198 ALA A C 1
ATOM 1527 O O . ALA A 1 198 ? -4.438 6.769 -23.180 1.00 93.88 198 ALA A O 1
ATOM 1528 N N . LEU A 1 199 ? -2.540 6.084 -22.198 1.00 94.19 199 LEU A N 1
ATOM 1529 C CA . LEU A 1 199 ? -2.332 4.927 -23.065 1.00 94.19 199 LEU A CA 1
ATOM 1530 C C . LEU A 1 199 ? -3.096 3.683 -22.606 1.00 94.19 199 LEU A C 1
ATOM 1532 O O . LEU A 1 199 ? -3.164 2.726 -23.383 1.00 94.19 199 LEU A O 1
ATOM 1536 N N . MET A 1 200 ? -3.644 3.664 -21.390 1.00 93.50 200 MET A N 1
ATOM 1537 C CA . MET A 1 200 ? -4.315 2.497 -20.827 1.00 93.50 200 MET A CA 1
ATOM 1538 C C . MET A 1 200 ? -5.615 2.185 -21.566 1.00 93.50 200 MET A C 1
ATOM 1540 O O . MET A 1 200 ? -6.437 3.062 -21.834 1.00 93.50 200 MET A O 1
ATOM 1544 N N . ARG A 1 201 ? -5.819 0.914 -21.926 1.00 91.25 201 ARG A N 1
ATOM 1545 C CA . ARG A 1 201 ? -7.045 0.516 -22.622 1.00 91.25 201 ARG A CA 1
ATOM 1546 C C . ARG A 1 201 ? -8.257 0.567 -21.689 1.00 91.25 201 ARG A C 1
ATOM 1548 O O . ARG A 1 201 ? -8.165 0.104 -20.557 1.00 91.25 201 ARG A O 1
ATOM 1555 N N . PRO A 1 202 ? -9.444 0.955 -22.189 1.00 86.31 202 PRO A N 1
ATOM 1556 C CA . PRO A 1 202 ? -10.689 0.840 -21.423 1.00 86.31 202 PRO A CA 1
ATOM 1557 C C . PRO A 1 202 ? -11.023 -0.599 -21.004 1.00 86.31 202 PRO A C 1
ATOM 1559 O O . PRO A 1 202 ? -11.722 -0.808 -20.020 1.00 86.31 202 PRO A O 1
ATOM 1562 N N . SER A 1 203 ? -10.538 -1.587 -21.765 1.00 88.06 203 SER A N 1
ATOM 1563 C CA . SER A 1 203 ? -10.691 -3.017 -21.484 1.00 88.06 203 SER A CA 1
ATOM 1564 C C . SER A 1 203 ? -9.571 -3.594 -20.612 1.00 88.06 203 SER A C 1
ATOM 1566 O O . SER A 1 203 ? -9.525 -4.811 -20.440 1.00 88.06 203 SER A O 1
ATOM 1568 N N . ALA A 1 204 ? -8.622 -2.771 -20.153 1.00 86.25 204 ALA A N 1
ATOM 1569 C CA . ALA A 1 204 ? -7.561 -3.234 -19.272 1.00 86.25 204 ALA A CA 1
ATOM 1570 C C . ALA A 1 204 ? -8.171 -3.727 -17.948 1.00 86.25 204 ALA A C 1
ATOM 1572 O O . ALA A 1 204 ? -9.138 -3.133 -17.455 1.00 86.25 204 ALA A O 1
ATOM 1573 N N . PRO A 1 205 ? -7.642 -4.819 -17.376 1.00 85.81 205 PRO A N 1
ATOM 1574 C CA . PRO A 1 205 ? -8.104 -5.293 -16.084 1.00 85.81 205 PRO A CA 1
ATOM 1575 C C . PRO A 1 205 ? -7.808 -4.239 -15.008 1.00 85.81 205 PRO A C 1
ATOM 1577 O O . PRO A 1 205 ? -6.791 -3.547 -15.062 1.00 85.81 205 PRO A O 1
ATOM 1580 N N . ARG A 1 206 ? -8.709 -4.113 -14.030 1.00 88.12 206 ARG A N 1
ATOM 1581 C CA . ARG A 1 206 ? -8.520 -3.226 -12.877 1.00 88.12 206 ARG A CA 1
ATOM 1582 C C . ARG A 1 206 ? -8.173 -4.052 -11.646 1.00 88.12 206 ARG A C 1
ATOM 1584 O O . ARG A 1 206 ? -8.912 -4.994 -11.343 1.00 88.12 206 ARG A O 1
ATOM 1591 N N . PRO A 1 207 ? -7.076 -3.738 -10.945 1.00 87.19 207 PRO A N 1
ATOM 1592 C CA . PRO A 1 207 ? -6.732 -4.443 -9.727 1.00 87.19 207 PRO A CA 1
ATOM 1593 C C . PRO A 1 207 ? -7.694 -4.056 -8.583 1.00 87.19 207 PRO A C 1
ATOM 1595 O O . PRO A 1 207 ? -8.316 -2.990 -8.597 1.00 87.19 207 PRO A O 1
ATOM 1598 N N . PRO A 1 208 ? -7.840 -4.917 -7.562 1.00 83.75 208 PRO A N 1
ATOM 1599 C CA . PRO A 1 208 ? -8.669 -4.640 -6.385 1.00 83.75 208 PRO A CA 1
ATOM 1600 C C . PRO A 1 208 ? -8.107 -3.535 -5.476 1.00 83.75 208 PRO A C 1
ATOM 1602 O O . PRO A 1 208 ? -8.810 -3.074 -4.581 1.00 83.75 208 PRO A O 1
ATOM 1605 N N . VAL A 1 209 ? -6.857 -3.130 -5.690 1.00 86.19 209 VAL A N 1
ATOM 1606 C CA . VAL A 1 209 ? -6.146 -2.078 -4.960 1.00 86.19 209 VAL A CA 1
ATOM 1607 C C . VAL A 1 209 ? -5.205 -1.367 -5.923 1.00 86.19 209 VAL A C 1
ATOM 1609 O O . VAL A 1 209 ? -4.807 -1.972 -6.913 1.00 86.19 209 VAL A O 1
ATOM 1612 N N . ASP A 1 210 ? -4.842 -0.118 -5.647 1.00 89.50 210 ASP A N 1
ATOM 1613 C CA . ASP A 1 210 ? -3.869 0.604 -6.471 1.00 89.50 210 ASP A CA 1
ATOM 1614 C C . ASP A 1 210 ? -2.518 -0.121 -6.436 1.00 89.50 210 ASP A C 1
ATOM 1616 O O . ASP A 1 210 ? -1.915 -0.281 -5.370 1.00 89.50 210 ASP A O 1
ATOM 1620 N N . THR A 1 211 ? -2.044 -0.579 -7.593 1.00 90.62 211 THR A N 1
ATOM 1621 C CA . THR A 1 211 ? -0.771 -1.304 -7.722 1.00 90.62 211 THR A CA 1
ATOM 1622 C C . THR A 1 211 ? -0.001 -0.848 -8.953 1.00 90.62 211 THR A C 1
ATOM 1624 O O . THR A 1 211 ? -0.418 0.060 -9.669 1.00 90.62 211 THR A O 1
ATOM 1627 N N . TYR A 1 212 ? 1.140 -1.479 -9.216 1.00 93.56 212 TYR A N 1
ATOM 1628 C CA . TYR A 1 212 ? 1.892 -1.276 -10.441 1.00 93.56 212 TYR A CA 1
ATOM 1629 C C . TYR A 1 212 ? 2.450 -2.595 -10.970 1.00 93.56 212 TYR A C 1
ATOM 1631 O O . TYR A 1 212 ? 2.637 -3.554 -10.222 1.00 93.56 212 TYR A O 1
ATOM 1639 N N . VAL A 1 213 ? 2.752 -2.606 -12.265 1.00 95.88 213 VAL A N 1
ATOM 1640 C CA . VAL A 1 213 ? 3.641 -3.585 -12.895 1.00 95.88 213 VAL A CA 1
ATOM 1641 C C . VAL A 1 213 ? 4.999 -2.918 -13.099 1.00 95.88 213 VAL A C 1
ATOM 1643 O O . VAL A 1 213 ? 5.081 -1.846 -13.705 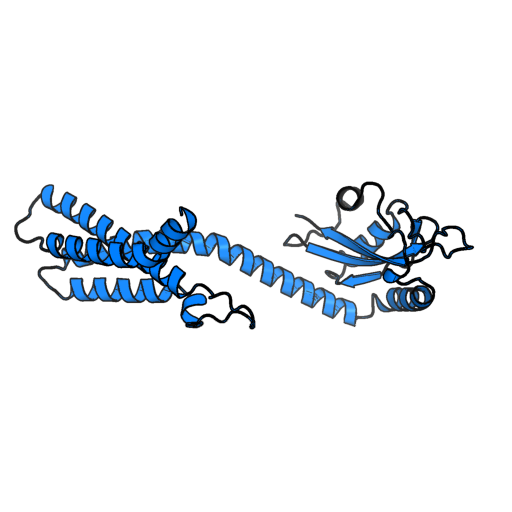1.00 95.88 213 VAL A O 1
ATOM 1646 N N . LEU A 1 214 ? 6.067 -3.539 -12.601 1.00 96.50 214 LEU A N 1
ATOM 1647 C CA . LEU A 1 214 ? 7.438 -3.090 -12.815 1.00 96.50 214 LEU A CA 1
ATOM 1648 C C . LEU A 1 214 ? 7.966 -3.671 -14.125 1.00 96.50 214 LEU A C 1
ATOM 1650 O O . LEU A 1 214 ? 8.257 -4.867 -14.230 1.00 96.50 214 LEU A O 1
ATOM 1654 N N . VAL A 1 215 ? 8.128 -2.805 -15.120 1.00 97.06 215 VAL A N 1
ATOM 1655 C CA . VAL A 1 215 ? 8.699 -3.158 -16.419 1.00 97.06 215 VAL A CA 1
ATOM 1656 C C . VAL A 1 215 ? 10.126 -2.644 -16.484 1.00 97.06 215 VAL A C 1
ATOM 1658 O O . VAL A 1 215 ? 10.393 -1.489 -16.172 1.00 97.06 215 VAL A O 1
ATOM 1661 N N . GLN A 1 216 ? 11.052 -3.475 -16.942 1.00 96.12 216 GLN A N 1
ATOM 1662 C CA . GLN A 1 216 ? 12.416 -3.053 -17.222 1.00 96.12 216 GLN A CA 1
ATOM 1663 C C . GLN A 1 216 ? 12.677 -3.091 -18.725 1.00 96.12 216 GLN A C 1
ATOM 1665 O O . GLN A 1 216 ? 12.358 -4.065 -19.410 1.00 96.12 216 GLN A O 1
ATOM 1670 N N . GLY A 1 217 ? 13.266 -2.016 -19.236 1.00 95.75 217 GLY A N 1
ATOM 1671 C CA . GLY A 1 217 ? 13.647 -1.872 -20.637 1.00 95.75 217 GLY A CA 1
ATOM 1672 C C . GLY A 1 217 ? 15.008 -1.205 -20.778 1.00 95.75 217 GLY A C 1
ATOM 1673 O O . GLY A 1 217 ? 15.656 -0.865 -19.792 1.00 95.75 217 GLY A O 1
ATOM 1674 N N . ILE A 1 218 ? 15.457 -1.038 -22.015 1.00 96.25 218 ILE A N 1
ATOM 1675 C CA . ILE A 1 218 ? 16.695 -0.338 -22.359 1.00 96.25 218 ILE A CA 1
ATOM 1676 C C . ILE A 1 218 ? 16.313 0.958 -23.056 1.00 96.25 218 ILE A C 1
ATOM 1678 O O . ILE A 1 218 ? 15.669 0.918 -24.101 1.00 96.25 218 ILE A O 1
ATOM 1682 N N . ILE A 1 219 ? 16.713 2.095 -22.498 1.00 96.50 219 ILE A N 1
ATOM 1683 C CA . ILE A 1 219 ? 16.617 3.385 -23.177 1.00 96.50 219 ILE A CA 1
ATOM 1684 C C . ILE A 1 219 ? 17.798 3.474 -24.129 1.00 96.50 219 ILE A C 1
ATOM 1686 O O . ILE A 1 219 ? 18.946 3.521 -23.697 1.00 96.50 219 ILE A O 1
ATOM 1690 N N . GLU A 1 220 ? 17.525 3.434 -25.428 1.00 96.00 220 GLU A N 1
ATOM 1691 C CA . GLU A 1 220 ? 18.540 3.574 -26.468 1.00 96.00 220 GLU A CA 1
ATOM 1692 C C . GLU A 1 220 ? 19.085 5.015 -26.525 1.00 96.00 220 GLU A C 1
ATOM 1694 O O . GLU A 1 220 ? 18.423 5.943 -26.059 1.00 96.00 220 GLU A O 1
ATOM 1699 N N . PRO A 1 221 ? 20.241 5.263 -27.177 1.00 94.31 221 PRO A N 1
ATOM 1700 C CA . PRO A 1 221 ? 20.757 6.621 -27.396 1.00 94.31 221 PRO A CA 1
ATOM 1701 C C . PRO A 1 221 ? 19.785 7.550 -28.143 1.00 94.31 221 PRO A C 1
ATOM 1703 O O . PRO A 1 221 ? 19.934 8.766 -28.117 1.00 94.31 221 PRO A O 1
ATOM 1706 N N . THR A 1 222 ? 18.797 6.971 -28.828 1.00 94.25 222 THR A N 1
ATOM 1707 C CA . THR A 1 222 ? 17.705 7.667 -29.520 1.00 94.25 222 THR A CA 1
ATOM 1708 C C . THR A 1 222 ? 16.570 8.095 -28.584 1.00 94.25 222 THR A C 1
ATOM 1710 O O . THR A 1 222 ? 15.651 8.778 -29.029 1.00 94.25 222 THR A O 1
ATOM 1713 N N . GLY A 1 223 ? 16.588 7.658 -27.321 1.00 93.00 223 GLY A N 1
ATOM 1714 C CA . GLY A 1 223 ? 15.504 7.843 -26.358 1.00 93.00 223 GLY A CA 1
ATOM 1715 C C . GLY A 1 223 ? 14.409 6.775 -26.420 1.00 93.00 223 GLY A C 1
ATOM 1716 O O . GLY A 1 223 ? 13.487 6.778 -25.609 1.00 93.00 223 GLY A O 1
ATOM 1717 N N . ARG A 1 224 ? 14.463 5.847 -27.379 1.00 95.94 224 ARG A N 1
ATOM 1718 C CA . ARG A 1 224 ? 13.447 4.799 -27.520 1.00 95.94 224 ARG A CA 1
ATOM 1719 C C . ARG A 1 224 ? 13.624 3.714 -26.458 1.00 95.94 224 ARG A C 1
ATOM 1721 O O . ARG A 1 224 ? 14.739 3.260 -26.216 1.00 95.94 224 ARG A O 1
ATOM 1728 N N . VAL A 1 225 ? 12.513 3.227 -25.902 1.00 96.19 225 VAL A N 1
ATOM 1729 C CA . VAL A 1 225 ? 12.510 2.033 -25.045 1.00 96.19 225 VAL A CA 1
ATOM 1730 C C . VAL A 1 225 ? 12.582 0.764 -25.904 1.00 96.19 225 VAL A C 1
ATOM 1732 O O . VAL A 1 225 ? 11.713 0.504 -26.742 1.00 96.19 225 VAL A O 1
ATOM 1735 N N . ALA A 1 226 ? 13.606 -0.054 -25.683 1.00 95.31 226 ALA A N 1
ATOM 1736 C CA . ALA A 1 226 ? 13.831 -1.335 -26.340 1.00 95.31 226 ALA A CA 1
ATOM 1737 C C . ALA A 1 226 ? 13.815 -2.493 -25.328 1.00 95.31 226 ALA A C 1
ATOM 1739 O O . ALA A 1 226 ? 14.118 -2.319 -24.151 1.00 95.31 226 ALA A O 1
ATOM 1740 N N . PHE A 1 227 ? 13.449 -3.689 -25.798 1.00 95.12 227 PHE A N 1
ATOM 1741 C CA . PHE A 1 227 ? 13.406 -4.928 -25.002 1.00 95.12 227 PHE A CA 1
ATOM 1742 C C . PHE A 1 227 ? 12.673 -4.829 -23.645 1.00 95.12 227 PHE A C 1
ATOM 1744 O O . PHE A 1 227 ? 13.204 -5.307 -22.642 1.00 95.12 227 PHE A O 1
ATOM 1751 N N . PRO A 1 228 ? 11.461 -4.239 -23.577 1.00 96.38 228 PRO A N 1
ATOM 1752 C CA . PRO A 1 228 ? 10.718 -4.203 -22.326 1.00 96.38 228 PRO A CA 1
ATOM 1753 C C . PRO A 1 228 ? 10.285 -5.613 -21.918 1.00 96.38 228 PRO A C 1
ATOM 1755 O O . PRO A 1 228 ? 9.721 -6.355 -22.732 1.00 96.38 228 PRO A O 1
ATOM 1758 N N . HIS A 1 229 ? 10.524 -5.949 -20.656 1.00 95.56 229 HIS A N 1
ATOM 1759 C CA . HIS A 1 229 ? 10.090 -7.185 -20.016 1.00 95.56 229 HIS A CA 1
ATOM 1760 C C . HIS A 1 229 ? 9.623 -6.903 -18.585 1.00 95.56 229 HIS A C 1
ATOM 1762 O O . HIS A 1 229 ? 10.027 -5.912 -17.977 1.00 95.56 229 HIS A O 1
ATOM 1768 N N . VAL A 1 230 ? 8.757 -7.763 -18.056 1.00 96.50 230 VAL A N 1
ATOM 1769 C CA . VAL A 1 230 ? 8.222 -7.608 -16.698 1.00 96.50 230 VAL A CA 1
ATOM 1770 C C . VAL A 1 230 ? 9.197 -8.194 -15.680 1.00 96.50 230 VAL A C 1
ATOM 1772 O O . VAL A 1 230 ? 9.625 -9.343 -15.812 1.00 96.50 230 VAL A O 1
ATOM 1775 N N . VAL A 1 231 ? 9.534 -7.396 -14.665 1.00 94.12 231 VAL A N 1
ATOM 1776 C CA . VAL A 1 231 ? 10.338 -7.817 -13.509 1.00 94.12 231 VAL A CA 1
ATOM 1777 C C . VAL A 1 231 ? 9.414 -8.250 -12.378 1.00 94.12 231 VAL A C 1
ATOM 1779 O O . VAL A 1 231 ? 9.537 -9.375 -11.895 1.00 94.12 231 VAL A O 1
ATOM 1782 N N . GLU A 1 232 ? 8.451 -7.400 -12.019 1.00 93.44 232 GLU A N 1
ATOM 1783 C CA . GLU A 1 232 ? 7.400 -7.677 -11.034 1.00 93.44 232 GLU A CA 1
ATOM 1784 C C . GLU A 1 232 ? 6.043 -7.401 -11.680 1.00 93.44 232 GLU A C 1
ATOM 1786 O O . GLU A 1 232 ? 5.757 -6.269 -12.069 1.00 93.44 232 GLU A O 1
ATOM 1791 N N . GLY A 1 233 ? 5.250 -8.452 -11.863 1.00 93.44 233 GLY A N 1
ATOM 1792 C CA . GLY A 1 233 ? 3.958 -8.395 -12.527 1.00 93.44 233 GLY A CA 1
ATOM 1793 C C . GLY A 1 233 ? 2.779 -8.481 -11.572 1.00 93.44 233 GLY A C 1
ATOM 1794 O O . GLY A 1 233 ? 2.920 -8.577 -10.352 1.00 93.44 233 GLY A O 1
ATOM 1795 N N . LEU A 1 234 ? 1.594 -8.482 -12.172 1.00 93.06 234 LEU A N 1
ATOM 1796 C CA . LEU A 1 234 ? 0.324 -8.814 -11.514 1.00 93.06 234 LEU A CA 1
ATOM 1797 C C . LEU A 1 234 ? -0.309 -10.067 -12.138 1.00 93.06 234 LEU A C 1
ATOM 1799 O O . LEU A 1 234 ? -1.347 -10.539 -11.673 1.00 93.06 234 LEU A O 1
ATOM 1803 N N . GLY A 1 235 ? 0.319 -10.599 -13.193 1.00 91.31 235 GLY A N 1
ATOM 1804 C CA . GLY A 1 235 ? -0.130 -11.767 -13.929 1.00 91.31 235 GLY A CA 1
ATOM 1805 C C . GLY A 1 235 ? -0.754 -11.435 -15.288 1.00 91.31 235 GLY A C 1
ATOM 1806 O O . GLY A 1 235 ? -0.619 -10.321 -15.808 1.00 91.31 235 GLY A O 1
ATOM 1807 N N . PRO A 1 236 ? -1.448 -12.415 -15.890 1.00 90.81 236 PRO A N 1
ATOM 1808 C CA . PRO A 1 236 ? -1.943 -12.301 -17.254 1.00 90.81 236 PRO A CA 1
ATOM 1809 C C . PRO A 1 236 ? -2.989 -11.186 -17.385 1.00 90.81 236 PRO A C 1
ATOM 1811 O O . PRO A 1 236 ? -3.840 -10.983 -16.521 1.00 90.81 236 PRO A O 1
ATOM 1814 N N . GLY A 1 237 ? -2.937 -10.470 -18.499 1.00 91.06 237 GLY A N 1
ATOM 1815 C CA . GLY A 1 237 ? -3.738 -9.289 -18.807 1.00 91.06 237 GLY A CA 1
ATOM 1816 C C . GLY A 1 237 ? -3.080 -7.982 -18.361 1.00 91.06 237 GLY A C 1
ATOM 1817 O O . GLY A 1 237 ? -3.098 -7.013 -19.120 1.00 91.06 237 GLY A O 1
ATOM 1818 N N . PHE A 1 238 ? -2.489 -7.947 -17.163 1.00 93.88 238 PHE A N 1
ATOM 1819 C CA . PHE A 1 238 ? -1.793 -6.766 -16.641 1.00 93.88 238 PHE A CA 1
ATOM 1820 C C . PHE A 1 238 ? -0.400 -6.625 -17.251 1.00 93.88 238 PHE A C 1
ATOM 1822 O O . PHE A 1 238 ? -0.041 -5.558 -17.748 1.00 93.88 238 PHE A O 1
ATOM 1829 N N . ASP A 1 239 ? 0.361 -7.716 -17.262 1.00 94.94 239 ASP A N 1
ATOM 1830 C CA . ASP A 1 239 ? 1.751 -7.743 -17.710 1.00 94.94 239 ASP A CA 1
ATOM 1831 C C . ASP A 1 239 ? 1.877 -7.412 -19.207 1.00 94.94 239 ASP A C 1
ATOM 1833 O O . ASP A 1 239 ? 2.730 -6.624 -19.622 1.00 94.94 239 ASP A O 1
ATOM 1837 N N . GLU A 1 240 ? 0.995 -7.969 -20.041 1.00 93.50 240 GLU A N 1
ATOM 1838 C CA . GLU A 1 240 ? 0.969 -7.700 -21.481 1.00 93.50 240 GLU A CA 1
ATOM 1839 C C . GLU A 1 240 ? 0.576 -6.254 -21.773 1.00 93.50 240 GLU A C 1
ATOM 1841 O O . GLU A 1 240 ? 1.130 -5.631 -22.685 1.00 93.50 240 GLU A O 1
ATOM 1846 N N . GLU A 1 241 ? -0.370 -5.715 -21.002 1.00 95.50 241 GLU A N 1
ATOM 1847 C CA . GLU A 1 241 ? -0.799 -4.330 -21.140 1.00 95.50 241 GLU A CA 1
ATOM 1848 C C . GLU A 1 241 ? 0.307 -3.369 -20.700 1.00 95.50 241 GLU A C 1
ATOM 1850 O O . GLU A 1 241 ? 0.591 -2.407 -21.414 1.00 95.50 241 GLU A O 1
ATOM 1855 N N . ALA A 1 242 ? 1.009 -3.668 -19.606 1.00 96.38 242 ALA A N 1
ATOM 1856 C CA . ALA A 1 242 ? 2.145 -2.884 -19.142 1.00 96.38 242 ALA A CA 1
ATOM 1857 C C . ALA A 1 242 ? 3.278 -2.856 -20.176 1.00 96.38 242 ALA A C 1
ATOM 1859 O O . ALA A 1 242 ? 3.741 -1.785 -20.576 1.00 96.38 242 ALA A O 1
ATOM 1860 N N . VAL A 1 243 ? 3.668 -4.020 -20.706 1.00 95.75 243 VAL A N 1
ATOM 1861 C CA . VAL A 1 243 ? 4.675 -4.107 -21.776 1.00 95.75 243 VAL A CA 1
ATOM 1862 C C . VAL A 1 243 ? 4.212 -3.363 -23.029 1.00 95.75 243 VAL A C 1
ATOM 1864 O O . VAL A 1 243 ? 5.018 -2.698 -23.685 1.00 95.75 243 VAL A O 1
ATOM 1867 N N . ARG A 1 244 ? 2.923 -3.436 -23.380 1.00 95.69 244 ARG A N 1
ATOM 1868 C CA . ARG A 1 244 ? 2.375 -2.681 -24.510 1.00 95.69 244 ARG A CA 1
ATOM 1869 C C . ARG A 1 244 ? 2.492 -1.181 -24.273 1.00 95.69 244 ARG A C 1
ATOM 1871 O O . ARG A 1 244 ? 2.980 -0.503 -25.172 1.00 95.69 244 ARG A O 1
ATOM 1878 N N . ILE A 1 245 ? 2.062 -0.669 -23.122 1.00 96.44 245 ILE A N 1
ATOM 1879 C CA . ILE A 1 245 ? 2.142 0.760 -22.787 1.00 96.44 245 ILE A CA 1
ATOM 1880 C C . ILE A 1 245 ? 3.588 1.234 -22.914 1.00 96.44 245 ILE A C 1
ATOM 1882 O O . ILE A 1 245 ? 3.848 2.175 -23.659 1.00 96.44 245 ILE A O 1
ATOM 1886 N N . VAL A 1 246 ? 4.534 0.512 -22.306 1.00 96.69 246 VAL A N 1
ATOM 1887 C CA . VAL A 1 246 ? 5.962 0.858 -22.340 1.00 96.69 246 VAL A CA 1
ATOM 1888 C C . VAL A 1 246 ? 6.517 0.912 -23.767 1.00 96.69 246 VAL A C 1
ATOM 1890 O O . VAL A 1 246 ? 7.291 1.807 -24.095 1.00 96.69 246 VAL A O 1
ATOM 1893 N N . ARG A 1 247 ? 6.077 0.019 -24.664 1.00 95.38 247 ARG A N 1
ATOM 1894 C CA . ARG A 1 247 ? 6.462 0.055 -26.092 1.00 95.38 247 ARG A CA 1
ATOM 1895 C C . ARG A 1 247 ? 5.923 1.267 -26.856 1.00 95.38 247 ARG A C 1
ATOM 1897 O O . ARG A 1 247 ? 6.451 1.569 -27.922 1.00 95.38 247 ARG A O 1
ATOM 1904 N N . HIS A 1 248 ? 4.864 1.901 -26.361 1.00 95.31 248 HIS A N 1
ATOM 1905 C CA . HIS A 1 248 ? 4.211 3.055 -26.988 1.00 95.31 248 HIS A CA 1
ATOM 1906 C C . HIS A 1 248 ? 4.510 4.365 -26.253 1.00 95.31 248 HIS A C 1
ATOM 1908 O O . HIS A 1 248 ? 3.923 5.395 -26.588 1.00 95.31 248 HIS A O 1
ATOM 1914 N N . LEU A 1 249 ? 5.402 4.338 -25.258 1.00 95.44 249 LEU A N 1
ATOM 1915 C CA . LEU A 1 249 ? 5.838 5.559 -24.606 1.00 95.44 249 LEU A CA 1
ATOM 1916 C C . LEU A 1 249 ? 6.575 6.466 -25.605 1.00 95.44 249 LEU A C 1
ATOM 1918 O O . LEU A 1 249 ? 7.285 5.973 -26.490 1.00 95.44 249 LEU A O 1
ATOM 1922 N N . PRO A 1 250 ? 6.420 7.793 -25.462 1.00 95.38 250 PRO A N 1
ATOM 1923 C CA . PRO A 1 250 ? 7.261 8.766 -26.141 1.00 95.38 250 PRO A CA 1
ATOM 1924 C C . PRO A 1 250 ? 8.755 8.524 -25.909 1.00 95.38 250 PRO A C 1
ATOM 1926 O O . PRO A 1 250 ? 9.161 7.829 -24.977 1.00 95.38 250 PRO A O 1
ATOM 1929 N N . LEU A 1 251 ? 9.576 9.140 -26.761 1.00 96.56 251 LEU A N 1
ATOM 1930 C CA . LEU A 1 251 ? 11.027 9.101 -26.610 1.00 96.56 251 LEU A CA 1
ATOM 1931 C C . LEU A 1 251 ? 11.435 9.765 -25.292 1.00 96.56 251 LEU A C 1
ATOM 1933 O O . LEU A 1 251 ? 11.019 10.883 -24.992 1.00 96.56 251 LEU A O 1
ATOM 1937 N N . PHE A 1 252 ? 12.266 9.062 -24.536 1.00 96.31 252 PHE A N 1
ATOM 1938 C CA . PHE A 1 252 ? 12.935 9.572 -23.354 1.00 96.31 252 PHE A CA 1
ATOM 1939 C C . PHE A 1 252 ? 14.085 10.488 -23.767 1.00 96.31 252 PHE A C 1
ATOM 1941 O O . PHE A 1 252 ? 14.659 10.360 -24.849 1.00 96.31 252 PHE A O 1
ATOM 1948 N N . GLU A 1 253 ? 14.480 11.380 -22.870 1.00 95.19 253 GLU A N 1
ATOM 1949 C CA . GLU A 1 253 ? 15.810 11.964 -22.941 1.00 95.19 253 GLU A CA 1
ATOM 1950 C C . GLU A 1 253 ? 16.826 10.850 -22.637 1.00 95.19 253 GLU A C 1
ATOM 1952 O O . GLU A 1 253 ? 16.694 10.188 -21.604 1.00 95.19 253 GLU A O 1
ATOM 1957 N N . PRO A 1 254 ? 17.800 10.580 -23.524 1.00 94.81 254 PRO A N 1
ATOM 1958 C CA . PRO A 1 254 ? 18.746 9.489 -23.330 1.00 94.81 254 PRO A CA 1
ATOM 1959 C C . PRO A 1 254 ? 19.724 9.795 -22.191 1.00 94.81 254 PRO A C 1
ATOM 1961 O O . PRO A 1 254 ? 20.006 10.955 -21.884 1.00 94.81 254 PRO A O 1
ATOM 1964 N N . GLY A 1 255 ? 20.297 8.740 -21.609 1.00 92.31 255 GLY A N 1
ATOM 1965 C CA . GLY A 1 255 ? 21.397 8.885 -20.661 1.00 92.31 255 GLY A CA 1
ATOM 1966 C C . GLY A 1 255 ? 22.648 9.429 -21.353 1.00 92.31 255 GLY A C 1
ATOM 1967 O O . GLY A 1 255 ? 22.963 9.028 -22.475 1.00 92.31 255 GLY A O 1
ATOM 1968 N N . ILE A 1 256 ? 23.370 10.329 -20.690 1.00 93.00 256 ILE A N 1
ATOM 1969 C CA . ILE A 1 256 ? 24.584 10.968 -21.211 1.00 93.00 256 ILE A CA 1
ATOM 1970 C C . ILE A 1 256 ? 25.775 10.518 -20.371 1.00 93.00 256 ILE A C 1
ATOM 1972 O O . ILE A 1 256 ? 25.751 10.652 -19.149 1.00 93.00 256 ILE A O 1
ATOM 1976 N N . LEU A 1 257 ? 26.829 10.005 -21.013 1.00 89.94 257 LEU A N 1
ATOM 1977 C CA . LEU A 1 257 ? 28.069 9.651 -20.314 1.00 89.94 257 LEU A CA 1
ATOM 1978 C C . LEU A 1 257 ? 28.817 10.876 -19.797 1.00 89.94 257 LEU A C 1
ATOM 1980 O O . LEU A 1 257 ? 28.865 11.914 -20.461 1.00 89.94 257 LEU A O 1
ATOM 1984 N N . ARG A 1 258 ? 29.500 10.702 -18.660 1.00 83.62 258 ARG A N 1
ATOM 1985 C CA . ARG A 1 258 ? 30.448 11.696 -18.153 1.00 83.62 258 ARG A CA 1
ATOM 1986 C C . ARG A 1 258 ? 31.566 11.941 -19.165 1.00 83.62 258 ARG A C 1
ATOM 1988 O O . ARG A 1 258 ? 32.231 11.007 -19.611 1.00 83.62 258 ARG A O 1
ATOM 1995 N N . ALA A 1 259 ? 31.778 13.210 -19.503 1.00 77.56 259 ALA A N 1
ATOM 1996 C CA . ALA A 1 259 ? 32.867 13.624 -20.377 1.00 77.56 259 ALA A CA 1
ATOM 1997 C C . ALA A 1 259 ? 34.226 13.359 -19.709 1.00 77.56 259 ALA A C 1
ATOM 1999 O O . ALA A 1 259 ? 34.457 13.730 -18.556 1.00 77.56 259 ALA A O 1
ATOM 2000 N N . THR A 1 260 ? 35.142 12.726 -20.440 1.00 69.19 260 THR A N 1
ATOM 2001 C CA . THR A 1 260 ? 36.572 12.709 -20.098 1.00 69.19 260 THR A CA 1
ATOM 2002 C C . THR A 1 260 ? 37.237 13.988 -20.613 1.00 69.19 260 THR A C 1
ATOM 2004 O O . THR A 1 260 ? 36.698 14.628 -21.509 1.00 69.19 260 THR A O 1
ATOM 2007 N N . ALA A 1 261 ? 38.420 14.349 -20.100 1.00 60.97 261 ALA A N 1
ATOM 2008 C CA . ALA A 1 261 ? 39.116 15.615 -20.398 1.00 60.97 261 ALA A CA 1
ATOM 2009 C C . ALA A 1 261 ? 39.331 15.938 -21.900 1.00 60.97 261 ALA A C 1
ATOM 2011 O O . ALA A 1 261 ? 39.612 17.081 -22.243 1.00 60.97 261 ALA A O 1
ATOM 2012 N N . GLU A 1 262 ? 39.170 14.954 -22.789 1.00 57.88 262 GLU A N 1
ATOM 2013 C CA . GLU A 1 262 ? 39.355 15.061 -24.244 1.00 57.88 262 GLU A CA 1
ATOM 2014 C C . GLU A 1 262 ? 38.119 14.592 -25.051 1.00 57.88 262 GLU A C 1
ATOM 2016 O O . GLU A 1 262 ? 38.180 14.488 -26.274 1.00 57.88 262 GLU A O 1
ATOM 2021 N N . GLY A 1 263 ? 36.997 14.266 -24.391 1.00 60.84 263 GLY A N 1
ATOM 2022 C CA . GLY A 1 263 ? 35.840 13.610 -25.013 1.00 60.84 263 GLY A CA 1
ATOM 2023 C C . GLY A 1 263 ? 34.534 14.400 -24.907 1.00 60.84 263 GLY A C 1
ATOM 2024 O O . GLY A 1 263 ? 34.189 14.911 -23.848 1.00 60.84 263 GLY A O 1
ATOM 2025 N N . GLU A 1 264 ? 33.781 14.452 -26.006 1.00 72.75 264 GLU A N 1
ATOM 2026 C CA . GLU A 1 264 ? 32.435 15.035 -26.069 1.00 72.75 264 GLU A CA 1
ATOM 2027 C C . GLU A 1 264 ? 31.404 14.162 -25.324 1.00 72.75 264 GLU A C 1
ATOM 2029 O O . GLU A 1 264 ? 31.524 12.933 -25.300 1.00 72.75 264 GLU A O 1
ATOM 2034 N N . GLN A 1 265 ? 30.382 14.787 -24.730 1.00 79.81 265 GLN A N 1
ATOM 2035 C CA . GLN A 1 265 ? 29.252 14.090 -24.107 1.00 79.81 265 GLN A CA 1
ATOM 2036 C C . GLN A 1 265 ? 28.493 13.267 -25.159 1.00 79.81 265 GLN A C 1
ATOM 2038 O O . GLN A 1 265 ? 28.096 13.789 -26.201 1.00 79.81 265 GLN A O 1
ATOM 2043 N N . ARG A 1 266 ? 28.285 11.970 -24.899 1.00 86.62 266 ARG A N 1
ATOM 2044 C CA . ARG A 1 266 ? 27.641 11.046 -25.849 1.00 86.62 266 ARG A CA 1
ATOM 2045 C C . ARG A 1 266 ? 26.404 10.388 -25.237 1.00 86.62 266 ARG A C 1
ATOM 2047 O O . ARG A 1 266 ? 26.491 9.926 -24.094 1.00 86.62 266 ARG A O 1
ATOM 2054 N N . PRO A 1 267 ? 25.286 10.303 -25.983 1.00 91.62 267 PRO A N 1
ATOM 2055 C CA . PRO A 1 267 ? 24.117 9.556 -25.547 1.00 91.62 267 PRO A CA 1
ATOM 2056 C C . PRO A 1 267 ? 24.419 8.056 -25.572 1.00 91.62 267 PRO A C 1
ATOM 2058 O O . PRO A 1 267 ? 25.045 7.551 -26.510 1.00 91.62 267 PRO A O 1
ATOM 2061 N N . VAL A 1 268 ? 23.973 7.335 -24.549 1.00 92.81 268 VAL A N 1
ATOM 2062 C CA . VAL A 1 268 ? 24.258 5.907 -24.377 1.00 92.81 268 VAL A CA 1
ATOM 2063 C C . VAL A 1 268 ? 23.039 5.095 -23.989 1.00 92.81 268 VAL A C 1
ATOM 2065 O O . VAL A 1 268 ? 22.064 5.611 -23.453 1.00 92.81 268 VAL A O 1
ATOM 2068 N N . ALA A 1 269 ? 23.125 3.794 -24.271 1.00 94.50 269 ALA A N 1
ATOM 2069 C CA . ALA A 1 269 ? 22.116 2.832 -23.872 1.00 94.50 269 ALA A CA 1
ATOM 2070 C C . ALA A 1 269 ? 22.226 2.510 -22.376 1.00 94.50 269 ALA A C 1
ATOM 2072 O O . ALA A 1 269 ? 23.302 2.128 -21.901 1.00 94.50 269 ALA A O 1
ATOM 2073 N N . VAL A 1 270 ? 21.112 2.624 -21.657 1.00 94.19 270 VAL A N 1
ATOM 2074 C CA . VAL A 1 270 ? 21.019 2.392 -20.207 1.00 94.19 270 VAL A CA 1
ATOM 2075 C C . VAL A 1 270 ? 19.752 1.591 -19.928 1.00 94.19 270 VAL A C 1
ATOM 2077 O O . VAL A 1 270 ? 18.726 1.826 -20.564 1.00 94.19 270 VAL A O 1
ATOM 2080 N N . HIS A 1 271 ? 19.803 0.631 -19.005 1.00 93.62 271 HIS A N 1
ATOM 2081 C CA . HIS A 1 271 ? 18.579 -0.039 -18.570 1.00 93.62 271 HIS A CA 1
ATOM 2082 C C . HIS A 1 271 ? 17.804 0.847 -17.591 1.00 93.62 271 HIS A C 1
ATOM 2084 O O . HIS A 1 271 ? 18.384 1.412 -16.666 1.00 93.62 271 HIS A O 1
ATOM 2090 N N . GLU A 1 272 ? 16.491 0.924 -17.773 1.00 94.19 272 GLU A N 1
ATOM 2091 C CA . GLU A 1 272 ? 15.598 1.755 -16.971 1.00 94.19 272 GLU A CA 1
ATOM 2092 C C . GLU A 1 272 ? 14.417 0.938 -16.452 1.00 94.19 272 GLU A C 1
ATOM 2094 O O . GLU A 1 272 ? 13.937 0.015 -17.122 1.00 94.19 272 GLU A O 1
ATOM 2099 N N . GLN A 1 273 ? 13.976 1.277 -15.244 1.00 95.12 273 GLN A N 1
ATOM 2100 C CA . GLN A 1 273 ? 12.812 0.687 -14.599 1.00 95.12 273 GLN A CA 1
ATOM 2101 C C . GLN A 1 273 ? 11.629 1.640 -14.740 1.00 95.12 273 GLN A C 1
ATOM 2103 O O . GLN A 1 273 ? 11.714 2.811 -14.389 1.00 95.12 273 GLN A O 1
ATOM 2108 N N . ILE A 1 274 ? 10.521 1.132 -15.264 1.00 95.75 274 ILE A N 1
ATOM 2109 C CA . ILE A 1 274 ? 9.317 1.900 -15.553 1.00 95.75 274 ILE A CA 1
ATOM 2110 C C . ILE A 1 274 ? 8.165 1.274 -14.773 1.00 95.75 274 ILE A C 1
ATOM 2112 O O . ILE A 1 274 ? 7.815 0.109 -14.978 1.00 95.75 274 ILE A O 1
ATOM 2116 N N . TYR A 1 275 ? 7.578 2.065 -13.880 1.00 95.25 275 TYR A N 1
ATOM 2117 C CA . TYR A 1 275 ? 6.415 1.681 -13.092 1.00 95.25 275 TYR A CA 1
ATOM 2118 C C . TYR A 1 275 ? 5.152 1.966 -13.900 1.00 95.25 275 TYR A C 1
ATOM 2120 O O . TYR A 1 275 ? 4.888 3.103 -14.283 1.00 95.25 275 TYR A O 1
ATOM 2128 N N . VAL A 1 276 ? 4.372 0.927 -14.183 1.00 95.38 276 VAL A N 1
ATOM 2129 C CA . VAL A 1 276 ? 3.073 1.063 -14.843 1.00 95.38 276 VAL A CA 1
ATOM 2130 C C . VAL A 1 276 ? 1.991 0.925 -13.785 1.00 95.38 276 VAL A C 1
ATOM 2132 O O . VAL A 1 276 ? 1.616 -0.190 -13.425 1.00 95.38 276 VAL A O 1
ATOM 2135 N N . SER A 1 277 ? 1.520 2.058 -13.272 1.00 92.81 277 SER A N 1
ATOM 2136 C CA . SER A 1 277 ? 0.515 2.110 -12.209 1.00 92.81 277 SER A CA 1
ATOM 2137 C C . SER A 1 277 ? -0.889 1.803 -12.733 1.00 92.81 277 SER A C 1
ATOM 2139 O O . SER A 1 277 ? -1.336 2.400 -13.712 1.00 92.81 277 SER A O 1
ATOM 2141 N N . PHE A 1 278 ? -1.602 0.914 -12.050 1.00 90.31 278 PHE A N 1
ATOM 2142 C CA . PHE A 1 278 ? -3.005 0.589 -12.282 1.00 90.31 278 PHE A CA 1
ATOM 2143 C C . PHE A 1 278 ? -3.828 1.082 -11.087 1.00 90.31 278 PHE A C 1
ATOM 2145 O O . PHE A 1 278 ? -3.669 0.581 -9.973 1.00 90.31 278 PHE A O 1
ATOM 2152 N N . TYR A 1 279 ? -4.702 2.057 -11.336 1.00 84.06 279 TYR A N 1
ATOM 2153 C CA . TYR A 1 279 ? -5.589 2.650 -10.330 1.00 84.06 279 TYR A CA 1
ATOM 2154 C C . TYR A 1 279 ? -7.032 2.155 -10.495 1.00 84.06 279 TYR A C 1
ATOM 2156 O O . TYR A 1 279 ? -7.412 1.680 -11.573 1.00 84.06 279 TYR A O 1
ATOM 2164 N N . GLN A 1 280 ? -7.834 2.271 -9.432 1.00 62.34 280 GLN A N 1
ATOM 2165 C CA . GLN A 1 280 ? -9.272 1.949 -9.462 1.00 62.34 280 GLN A CA 1
ATOM 2166 C C . GLN A 1 280 ? -10.151 3.000 -10.151 1.00 62.34 280 GLN A C 1
ATOM 2168 O O . GLN A 1 280 ? -9.957 4.210 -9.905 1.00 62.34 280 GLN A O 1
#

Foldseek 3Di:
DVVVVVVCCLAVVLVVLLVVLVVVLVVLLQQPPDDDPVSVVSLLVLLQSLLSNLVSQLSNLVVLQDFDDDPPDDTDRPCNPCVVCVVVVSVVVLVVQLVVQCVDPSRVSSSVSNVNSNCVNCVVVVVVCCVPVVVVVVVVVLVVLLQVQQVVQVVVVPQVVLVVVQVVCQVQFDDPVQFPFAWAAVVGDVVLQVLLVVLQDPPQDARPAKAWWKWKFKQALQQATHSITTPGFSHPRTRVRNSVSNNPGDRINATWGDDDPPGDIGGTIHMDIRIRIHHD